Protein AF-0000000080279920 (afdb_homodimer)

InterPro domains:
  IPR021607 Protein of unknown function DUF3224 [PF11528] (2-129)
  IPR023159 SO1590-like superfamily [G3DSA:2.40.350.10] (1-131)
  IPR023159 SO1590-like superfamily [SSF159238] (3-131)

Nearest PDB structures (foldseek):
  2q03-assembly1_B  TM=9.030E-01  e=4.316E-07  Shewanella denitrificans OS217
  2ooj-assembly1_B  TM=6.610E-01  e=4.495E-05  Shewanella oneidensis MR-1
  4ctd-assembly1_B  TM=3.209E-01  e=6.262E+00  Escherichia coli K-12
  4ctd-assembly1_A  TM=3.466E-01  e=8.506E+00  Escherichia coli K-12
  2q03-assembly1_B  TM=9.027E-01  e=3.160E-07  Shewanella denitrificans OS217

Solvent-accessible surface area (backbone atoms only — not comparable to full-atom values): 12566 Å² total; per-residue (Å²): 119,39,33,34,29,74,74,46,80,46,74,44,79,76,41,70,51,90,62,33,43,26,35,29,45,34,46,32,34,36,41,39,36,57,58,42,37,38,40,30,43,35,39,36,44,40,50,23,46,25,68,76,88,37,24,78,81,47,60,22,41,31,48,30,42,38,40,38,27,51,78,79,36,42,32,33,34,33,34,42,38,45,30,36,50,53,96,67,25,39,42,32,45,35,33,44,39,77,70,27,25,29,74,68,28,49,67,33,40,37,38,35,37,39,43,35,49,67,90,53,76,56,28,39,47,51,74,52,69,49,116,118,40,33,35,30,75,74,46,80,45,75,43,80,75,41,71,51,90,62,33,43,28,35,28,44,33,46,31,34,36,40,38,36,57,57,42,37,38,40,30,44,36,40,38,46,41,51,23,46,26,69,74,89,40,24,79,82,48,59,23,40,30,47,29,41,38,40,37,26,51,78,79,35,42,33,32,33,33,34,42,39,46,30,35,50,53,94,65,23,39,43,30,45,35,34,45,40,77,70,28,26,30,75,68,29,50,66,34,41,37,39,33,36,37,43,36,47,68,90,54,74,57,29,39,47,52,74,53,68,48,116

Secondary structure (DSSP, 8-state):
--EEEEEEEEEEEEES-TTS-EEEEEEEEEEEESSEEEEEEEEEEEEE-SSSS--TTPPEEEEEEEEEEETTEEEEEEEEEEEEE-SSEEEEEEEEPTT---GGGTT-EEEEEEEEETT-SEEEEEEEEE-/--EEEEEEEEEEEEES-TTS-EEEEEEEEEEEESSEEEEEEEEEEEEE-SSSS--TT--EEEEEEEEEEETTEEEEEEEEEEEEE-SSEEEEEEEEPTT---GGGTT-EEEEEEEEETT-SEEEEEEEEE-

Radius of gyration: 18.76 Å; Cα contacts (8 Å, |Δi|>4): 789; chains: 2; bounding box: 45×52×37 Å

Structure (mmCIF, N/CA/C/O backbone):
data_AF-0000000080279920-model_v1
#
loop_
_entity.id
_entity.type
_entity.pdbx_description
1 polymer 'DUF3224 domain-containing protein'
#
loop_
_atom_site.group_PDB
_atom_site.id
_atom_site.type_symbol
_atom_site.label_atom_id
_atom_site.label_alt_id
_atom_site.label_comp_id
_atom_site.label_asym_id
_atom_site.label_entity_id
_atom_site.label_seq_id
_atom_site.pdbx_PDB_ins_code
_atom_site.Cartn_x
_atom_site.Cartn_y
_atom_site.Cartn_z
_atom_site.occupancy
_atom_site.B_iso_or_equiv
_atom_site.auth_seq_id
_atom_site.auth_comp_id
_atom_site.auth_asym_id
_atom_site.auth_atom_id
_atom_site.pdbx_PDB_model_num
ATOM 1 N N . MET A 1 1 ? 17.844 -21.969 -9.055 1 90.12 1 MET A N 1
ATOM 2 C CA . MET A 1 1 ? 17.891 -20.75 -8.234 1 90.12 1 MET A CA 1
ATOM 3 C C . MET A 1 1 ? 16.578 -19.984 -8.336 1 90.12 1 MET A C 1
ATOM 5 O O . MET A 1 1 ? 15.945 -19.953 -9.391 1 90.12 1 MET A O 1
ATOM 9 N N . ASN A 1 2 ? 15.938 -19.625 -7.227 1 97.5 2 ASN A N 1
ATOM 10 C CA . ASN A 1 2 ? 14.68 -18.875 -7.199 1 97.5 2 ASN A CA 1
ATOM 11 C C . ASN A 1 2 ? 14.914 -17.391 -7.434 1 97.5 2 ASN A C 1
ATOM 13 O O . ASN A 1 2 ? 15.484 -16.703 -6.586 1 97.5 2 ASN A O 1
ATOM 17 N N . THR A 1 3 ? 14.469 -16.922 -8.633 1 97.31 3 THR A N 1
ATOM 18 C CA . THR A 1 3 ? 14.711 -15.523 -8.977 1 97.31 3 THR A CA 1
ATOM 19 C C . THR A 1 3 ? 13.477 -14.914 -9.641 1 97.31 3 THR A C 1
ATOM 21 O O . THR A 1 3 ? 12.562 -15.633 -10.055 1 97.31 3 THR A O 1
ATOM 24 N N . PHE A 1 4 ? 13.461 -13.594 -9.656 1 96.62 4 PHE A N 1
ATOM 25 C CA . PHE A 1 4 ? 12.539 -12.875 -10.523 1 96.62 4 PHE A CA 1
ATOM 26 C C . PHE A 1 4 ? 13.219 -11.68 -11.172 1 96.62 4 PHE A C 1
ATOM 28 O O . PHE A 1 4 ? 14.234 -11.188 -10.672 1 96.62 4 PHE A O 1
ATOM 35 N N . ALA A 1 5 ? 12.664 -11.312 -12.297 1 95.69 5 ALA A N 1
ATOM 36 C CA . ALA A 1 5 ? 13.141 -10.156 -13.047 1 95.69 5 ALA A CA 1
ATOM 37 C C . ALA A 1 5 ? 12.023 -9.133 -13.25 1 95.69 5 ALA A C 1
ATOM 39 O O . ALA A 1 5 ? 10.867 -9.508 -13.453 1 95.69 5 ALA A O 1
ATOM 40 N N . MET A 1 6 ? 12.461 -7.883 -13.219 1 94.69 6 MET A N 1
ATOM 41 C CA . MET A 1 6 ? 11.523 -6.801 -13.5 1 94.69 6 MET A CA 1
ATOM 42 C C . MET A 1 6 ? 11.305 -6.645 -15 1 94.69 6 MET A C 1
ATOM 44 O O . MET A 1 6 ? 12.258 -6.449 -15.758 1 94.69 6 MET A O 1
ATOM 48 N N . LYS A 1 7 ? 10.047 -6.688 -15.406 1 95.56 7 LYS A N 1
ATOM 49 C CA . LYS A 1 7 ? 9.711 -6.539 -16.812 1 95.56 7 LYS A CA 1
ATOM 50 C C . LYS A 1 7 ? 9.328 -5.102 -17.141 1 95.56 7 LYS A C 1
ATOM 52 O O . LYS A 1 7 ? 9.57 -4.625 -18.25 1 95.56 7 LYS A O 1
ATOM 57 N N . ASN A 1 8 ? 8.695 -4.52 -16.25 1 94.25 8 ASN A N 1
ATOM 58 C CA . ASN A 1 8 ? 8.32 -3.113 -16.359 1 94.25 8 ASN A CA 1
ATOM 59 C C . ASN A 1 8 ? 8.172 -2.471 -14.984 1 94.25 8 ASN A C 1
ATOM 61 O O . ASN A 1 8 ? 7.957 -3.168 -13.992 1 94.25 8 ASN A O 1
ATOM 65 N N . TRP A 1 9 ? 8.336 -1.172 -15.016 1 94.62 9 TRP A N 1
ATOM 66 C CA . TRP A 1 9 ? 8.172 -0.348 -13.828 1 94.62 9 TRP A CA 1
ATOM 67 C C . TRP A 1 9 ? 7.57 1.007 -14.18 1 94.62 9 TRP A C 1
ATOM 69 O O . TRP A 1 9 ? 8.156 1.774 -14.945 1 94.6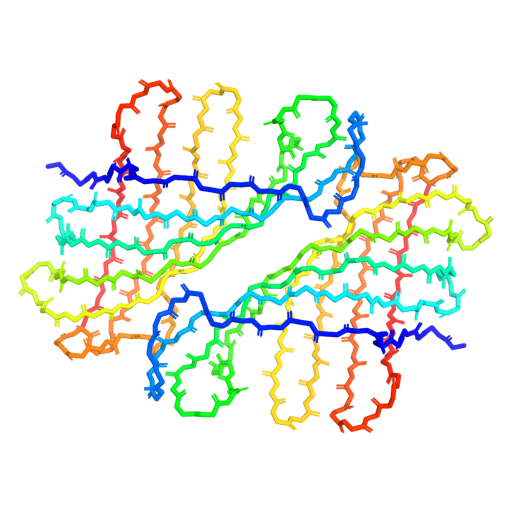2 9 TRP A O 1
ATOM 79 N N . GLU A 1 10 ? 6.391 1.256 -13.633 1 97.31 10 GLU A N 1
ATOM 80 C CA . GLU A 1 10 ? 5.746 2.561 -13.727 1 97.31 10 GLU A CA 1
ATOM 81 C C . GLU A 1 10 ? 5.531 3.174 -12.344 1 97.31 10 GLU A C 1
ATOM 83 O O . GLU A 1 10 ? 4.836 2.598 -11.508 1 97.31 10 GLU A O 1
ATOM 88 N N . GLU A 1 11 ? 6.117 4.328 -12.117 1 96.5 11 GLU A N 1
ATOM 89 C CA . GLU A 1 11 ? 6.035 5.004 -10.828 1 96.5 11 GLU A CA 1
ATOM 90 C C . GLU A 1 11 ? 5.633 6.465 -10.992 1 96.5 11 GLU A C 1
ATOM 92 O O . GLU A 1 11 ? 6.152 7.164 -11.859 1 96.5 11 GLU A O 1
ATOM 97 N N . ASN A 1 12 ? 4.723 6.883 -10.164 1 97 12 ASN A N 1
ATOM 98 C CA . ASN A 1 12 ? 4.293 8.281 -10.156 1 97 12 ASN A CA 1
ATOM 99 C C . ASN A 1 12 ? 4.148 8.812 -8.734 1 97 12 ASN A C 1
ATOM 101 O O . ASN A 1 12 ? 3.623 8.117 -7.855 1 97 12 ASN A O 1
ATOM 105 N N . ILE A 1 13 ? 4.586 10.039 -8.594 1 97.19 13 ILE A N 1
ATOM 106 C CA . ILE A 1 13 ? 4.32 10.719 -7.328 1 97.19 13 ILE A CA 1
ATOM 107 C C . ILE A 1 13 ? 2.828 11.031 -7.211 1 97.19 13 ILE A C 1
ATOM 109 O O . ILE A 1 13 ? 2.238 11.617 -8.125 1 97.19 13 ILE A O 1
ATOM 113 N N . VAL A 1 14 ? 2.254 10.664 -6.062 1 97.88 14 VAL A N 1
ATOM 114 C CA . VAL A 1 14 ? 0.806 10.82 -5.965 1 97.88 14 VAL A CA 1
ATOM 115 C C . VAL A 1 14 ? 0.464 11.82 -4.863 1 97.88 14 VAL A C 1
ATOM 117 O O . VAL A 1 14 ? -0.667 12.305 -4.785 1 97.88 14 VAL A O 1
ATOM 120 N N . SER A 1 15 ? 1.389 12.141 -4.035 1 97.44 15 SER A N 1
ATOM 121 C CA . SER A 1 15 ? 1.211 13.195 -3.041 1 97.44 15 SER A CA 1
ATOM 122 C C . SER A 1 15 ? 2.553 13.773 -2.605 1 97.44 15 SER A C 1
ATOM 124 O O . SER A 1 15 ? 3.523 13.039 -2.42 1 97.44 15 SER A O 1
ATOM 126 N N . GLY A 1 16 ? 2.566 15.07 -2.395 1 95.38 16 GLY A N 1
ATOM 127 C CA . GLY A 1 16 ? 3.773 15.75 -1.955 1 95.38 16 GLY A CA 1
ATOM 128 C C . GLY A 1 16 ? 4.516 16.438 -3.086 1 95.38 16 GLY A C 1
ATOM 129 O O . GLY A 1 16 ? 4.125 16.328 -4.25 1 95.38 16 GLY A O 1
ATOM 130 N N . THR A 1 17 ? 5.5 17.234 -2.744 1 88.62 17 THR A N 1
ATOM 131 C CA . THR A 1 17 ? 6.266 18.016 -3.699 1 88.62 17 THR A CA 1
ATOM 132 C C . THR A 1 17 ? 7.727 17.578 -3.717 1 88.62 17 THR A C 1
ATOM 134 O O . THR A 1 17 ? 8.203 16.938 -2.775 1 88.62 17 THR A O 1
ATOM 137 N N . ASP A 1 18 ? 8.336 18 -4.77 1 87.62 18 ASP A N 1
ATOM 138 C CA . ASP A 1 18 ? 9.75 17.688 -4.91 1 87.62 18 ASP A CA 1
ATOM 139 C C . ASP A 1 18 ? 10.555 18.266 -3.752 1 87.62 18 ASP A C 1
ATOM 141 O O . ASP A 1 18 ? 10.32 19.391 -3.33 1 87.62 18 ASP A O 1
ATOM 145 N N . GLY A 1 19 ? 11.461 17.422 -3.279 1 87.88 19 GLY A N 1
ATOM 146 C CA . GLY A 1 19 ? 12.375 17.906 -2.25 1 87.88 19 GLY A CA 1
ATOM 147 C C . GLY A 1 19 ? 11.844 17.703 -0.844 1 87.88 19 GLY A C 1
ATOM 148 O O . GLY A 1 19 ? 12.555 17.938 0.134 1 87.88 19 GLY A O 1
ATOM 149 N N . GLY A 1 20 ? 10.594 17.344 -0.684 1 92.31 20 GLY A N 1
ATOM 150 C CA . GLY A 1 20 ? 10.008 17.047 0.614 1 92.31 20 GLY A CA 1
ATOM 151 C C . GLY A 1 20 ? 9.398 15.656 0.69 1 92.31 20 GLY A C 1
ATOM 152 O O . GLY A 1 20 ? 9.469 14.891 -0.27 1 92.31 20 GLY A O 1
ATOM 153 N N . PRO A 1 21 ? 8.867 15.367 1.922 1 94.88 21 PRO A N 1
ATOM 154 C CA . PRO A 1 21 ? 8.188 14.078 2.072 1 94.88 21 PRO A CA 1
ATOM 155 C C . PRO A 1 21 ? 7.07 13.883 1.046 1 94.88 21 PRO A C 1
ATOM 157 O O . PRO A 1 21 ? 6.223 14.758 0.875 1 94.88 21 PRO A O 1
ATOM 160 N N . ARG A 1 22 ? 7.113 12.742 0.37 1 96.31 22 ARG A N 1
ATOM 161 C CA . ARG A 1 22 ? 6.148 12.477 -0.691 1 96.31 22 ARG A CA 1
ATOM 162 C C . ARG A 1 22 ? 5.855 10.984 -0.804 1 96.31 22 ARG A C 1
ATOM 164 O O . ARG A 1 22 ? 6.594 10.156 -0.259 1 96.31 22 ARG A O 1
ATOM 171 N N . VAL A 1 23 ? 4.746 10.664 -1.365 1 97.75 23 VAL A N 1
ATOM 172 C CA . VAL A 1 23 ? 4.289 9.297 -1.575 1 97.75 23 VAL A CA 1
ATOM 173 C C . VAL A 1 23 ? 4.207 9 -3.072 1 97.75 23 VAL A C 1
ATOM 175 O O . VAL A 1 23 ? 3.734 9.836 -3.848 1 97.75 23 VAL A O 1
ATOM 178 N N . ALA A 1 24 ? 4.688 7.875 -3.449 1 97.38 24 ALA A N 1
ATOM 179 C CA . ALA A 1 24 ? 4.574 7.418 -4.832 1 97.38 24 ALA A CA 1
ATOM 180 C C . ALA A 1 24 ? 3.807 6.102 -4.914 1 97.38 24 ALA A C 1
ATOM 182 O O . ALA A 1 24 ? 3.801 5.32 -3.963 1 97.38 24 ALA A O 1
ATOM 183 N N . TYR A 1 25 ? 3.127 5.91 -5.973 1 98.44 25 TYR A N 1
ATOM 184 C CA . TYR A 1 25 ? 2.512 4.656 -6.387 1 98.44 25 TYR A CA 1
ATOM 185 C C . TYR A 1 25 ? 3.297 4.012 -7.523 1 98.44 25 TYR A C 1
ATOM 187 O O . TYR A 1 25 ? 3.611 4.672 -8.516 1 98.44 25 TYR A O 1
ATOM 195 N N . ALA A 1 26 ? 3.684 2.756 -7.324 1 97.5 26 ALA A N 1
ATOM 196 C CA . ALA A 1 26 ? 4.398 2.01 -8.352 1 97.5 26 ALA A CA 1
ATOM 197 C C . ALA A 1 26 ? 3.602 0.789 -8.805 1 97.5 26 ALA A C 1
ATOM 199 O O . ALA A 1 26 ? 3.018 0.083 -7.977 1 97.5 26 ALA A O 1
ATOM 200 N N . HIS A 1 27 ? 3.514 0.534 -10.07 1 98.5 27 HIS A N 1
ATOM 201 C CA . HIS A 1 27 ? 2.902 -0.6 -10.75 1 98.5 27 HIS A CA 1
ATOM 202 C C . HIS A 1 27 ? 3.91 -1.312 -11.648 1 98.5 27 HIS A C 1
ATOM 204 O O . HIS A 1 27 ? 4.504 -0.696 -12.539 1 98.5 27 HIS A O 1
ATOM 210 N N . ALA A 1 28 ? 4.098 -2.631 -11.414 1 97.19 28 ALA A N 1
ATOM 211 C CA . ALA A 1 28 ? 5.164 -3.322 -12.133 1 97.19 28 ALA A CA 1
ATOM 212 C C . ALA A 1 28 ? 4.75 -4.75 -12.484 1 97.19 28 ALA A C 1
ATOM 214 O O . ALA A 1 28 ? 3.82 -5.297 -11.891 1 97.19 28 ALA A O 1
ATOM 215 N N . THR A 1 29 ? 5.371 -5.297 -13.453 1 98.12 29 THR A N 1
ATOM 216 C CA . THR A 1 29 ? 5.285 -6.703 -13.82 1 98.12 29 THR A CA 1
ATOM 217 C C . THR A 1 29 ? 6.617 -7.41 -13.578 1 98.12 29 THR A C 1
ATOM 219 O O . THR A 1 29 ? 7.68 -6.871 -13.906 1 98.12 29 THR A O 1
ATOM 222 N N . LEU A 1 30 ? 6.527 -8.578 -12.969 1 97.12 30 LEU A N 1
ATOM 223 C CA . LEU A 1 30 ? 7.719 -9.375 -12.703 1 97.12 30 LEU A CA 1
ATOM 224 C C . LEU A 1 30 ? 7.613 -10.75 -13.367 1 97.12 30 LEU A C 1
ATOM 226 O O . LEU A 1 30 ? 6.516 -11.281 -13.523 1 97.12 30 LEU A O 1
ATOM 230 N N . ALA A 1 31 ? 8.773 -11.305 -13.727 1 98.38 31 ALA A N 1
ATOM 231 C CA . ALA A 1 31 ? 8.867 -12.672 -14.242 1 98.38 31 ALA A CA 1
ATOM 232 C C . ALA A 1 31 ? 9.602 -13.578 -13.258 1 98.38 31 ALA A C 1
ATOM 234 O O . ALA A 1 31 ? 10.773 -13.344 -12.938 1 98.38 31 ALA A O 1
ATOM 235 N N . TYR A 1 32 ? 8.945 -14.602 -12.852 1 98.38 32 TYR A N 1
ATOM 236 C CA . TYR A 1 32 ? 9.5 -15.508 -11.852 1 98.38 32 TYR A CA 1
ATOM 237 C C . TYR A 1 32 ? 10.086 -16.75 -12.516 1 98.38 32 TYR A C 1
ATOM 239 O O . TYR A 1 32 ? 9.531 -17.266 -13.492 1 98.38 32 TYR A O 1
ATOM 247 N N . SER A 1 33 ? 11.156 -17.234 -11.891 1 98.38 33 SER A N 1
ATOM 248 C CA . SER A 1 33 ? 11.781 -18.5 -12.258 1 98.38 33 SER A CA 1
ATOM 249 C C . SER A 1 33 ? 12.234 -19.266 -11.016 1 98.38 33 SER A C 1
ATOM 251 O O . SER A 1 33 ? 12.711 -18.672 -10.047 1 98.38 33 SER A O 1
ATOM 253 N N . GLY A 1 34 ? 12.109 -20.641 -11.094 1 98.38 34 GLY A N 1
ATOM 254 C CA . GLY A 1 34 ? 12.445 -21.516 -9.969 1 98.38 34 GLY A CA 1
ATOM 255 C C . GLY A 1 34 ? 11.242 -22.234 -9.398 1 98.38 34 GLY A C 1
ATOM 256 O O . GLY A 1 34 ? 10.5 -22.891 -10.141 1 98.38 34 GLY A O 1
ATOM 257 N N . LEU A 1 35 ? 11.102 -22.156 -8.055 1 98.62 35 LEU A N 1
ATOM 258 C CA . LEU A 1 35 ? 9.953 -22.781 -7.398 1 98.62 35 LEU A CA 1
ATOM 259 C C . LEU A 1 35 ? 8.648 -22.219 -7.957 1 98.62 35 LEU A C 1
ATOM 261 O O . LEU A 1 35 ? 7.68 -22.953 -8.133 1 98.62 35 LEU A O 1
ATOM 265 N N . ILE A 1 36 ? 8.641 -20.938 -8.156 1 98.69 36 ILE A N 1
ATOM 266 C CA . ILE A 1 36 ? 7.551 -20.266 -8.852 1 98.69 36 ILE A CA 1
ATOM 267 C C . ILE A 1 36 ? 7.93 -20.047 -10.312 1 98.69 36 ILE A C 1
ATOM 269 O O . ILE A 1 36 ? 9.023 -19.578 -10.617 1 98.69 36 ILE A O 1
ATOM 273 N N . GLU A 1 37 ? 7.098 -20.469 -11.18 1 98.81 37 GLU A N 1
ATOM 274 C CA . GLU A 1 37 ? 7.207 -20.172 -12.602 1 98.81 37 GLU A CA 1
ATOM 275 C C . GLU A 1 37 ? 6.004 -19.359 -13.094 1 98.81 37 GLU A C 1
ATOM 277 O O . GLU A 1 37 ? 4.859 -19.797 -12.938 1 98.81 37 GLU A O 1
ATOM 282 N N . GLY A 1 38 ? 6.254 -18.172 -13.648 1 98.5 38 GLY A N 1
ATOM 283 C CA . GLY A 1 38 ? 5.148 -17.359 -14.117 1 98.5 38 GLY A CA 1
ATOM 284 C C . GLY A 1 38 ? 5.422 -15.867 -14.016 1 98.5 38 GLY A C 1
ATOM 285 O O . GLY A 1 38 ? 6.578 -15.445 -14.023 1 98.5 38 GLY A O 1
ATOM 286 N N . GLU A 1 39 ? 4.383 -15.07 -14.055 1 98.56 39 GLU A N 1
ATOM 287 C CA . GLU A 1 39 ? 4.484 -13.609 -13.992 1 98.56 39 GLU A CA 1
ATOM 288 C C . GLU A 1 39 ? 3.588 -13.047 -12.891 1 98.5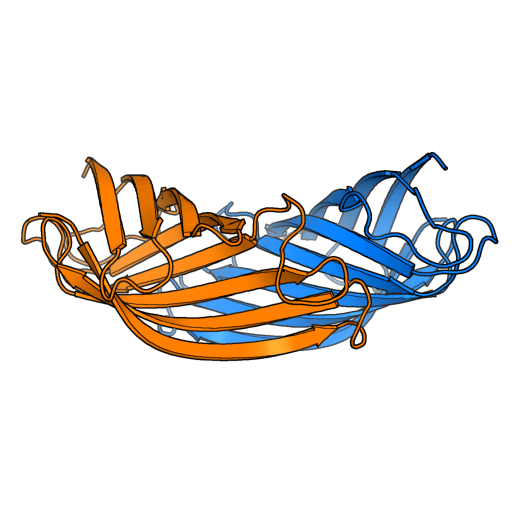6 39 GLU A C 1
ATOM 290 O O . GLU A 1 39 ? 2.639 -13.695 -12.453 1 98.56 39 GLU A O 1
ATOM 295 N N . SER A 1 40 ? 3.986 -11.914 -12.492 1 98.5 40 SER A N 1
ATOM 296 C CA . SER A 1 40 ? 3.182 -11.266 -11.461 1 98.5 40 SER A CA 1
ATOM 297 C C . SER A 1 40 ? 2.975 -9.789 -11.773 1 98.5 40 SER A C 1
ATOM 299 O O . SER A 1 40 ? 3.703 -9.211 -12.586 1 98.5 40 SER A O 1
ATOM 301 N N . ILE A 1 41 ? 1.93 -9.25 -11.273 1 98.62 41 ILE A N 1
ATOM 302 C CA . ILE A 1 41 ? 1.7 -7.816 -11.188 1 98.62 41 ILE A CA 1
ATOM 303 C C . ILE A 1 41 ? 1.807 -7.359 -9.734 1 98.62 41 ILE A C 1
ATOM 305 O O . ILE A 1 41 ? 1.116 -7.891 -8.859 1 98.62 41 ILE A O 1
ATOM 309 N N . VAL A 1 42 ? 2.701 -6.426 -9.5 1 98.19 42 VAL A N 1
ATOM 310 C CA . VAL A 1 42 ? 2.912 -5.949 -8.141 1 98.19 42 VAL A CA 1
ATOM 311 C C . VAL A 1 42 ? 2.656 -4.445 -8.07 1 98.19 42 VAL A C 1
ATOM 313 O O . VAL A 1 42 ? 3.02 -3.707 -8.984 1 98.19 42 VAL A O 1
ATOM 316 N N . ASP A 1 43 ? 1.995 -4.008 -7.07 1 98.56 43 ASP A N 1
ATOM 317 C CA . ASP A 1 43 ? 1.726 -2.609 -6.758 1 98.56 43 ASP A CA 1
ATOM 318 C C . ASP A 1 43 ? 2.309 -2.23 -5.398 1 98.56 43 ASP A C 1
ATOM 320 O O . ASP A 1 43 ? 2.08 -2.92 -4.402 1 98.56 43 ASP A O 1
ATOM 324 N N . TYR A 1 44 ? 3.088 -1.111 -5.363 1 97.88 44 TYR A N 1
ATOM 325 C CA . TYR A 1 44 ? 3.693 -0.601 -4.137 1 97.88 44 TYR A CA 1
ATOM 326 C C . TYR A 1 44 ? 3.254 0.833 -3.867 1 97.88 44 TYR A C 1
ATOM 328 O O . TYR A 1 44 ? 3.01 1.601 -4.801 1 97.88 44 TYR A O 1
ATOM 336 N N . LEU A 1 45 ? 3.152 1.131 -2.59 1 98.31 45 LEU A N 1
ATOM 337 C CA . LEU A 1 45 ? 3.203 2.52 -2.148 1 98.31 45 LEU A CA 1
ATOM 338 C C . LEU A 1 45 ? 4.562 2.848 -1.545 1 98.31 45 LEU A C 1
ATOM 340 O O . LEU A 1 45 ? 5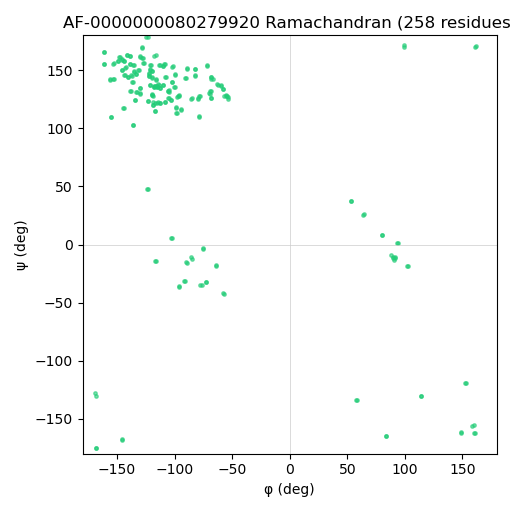.012 2.182 -0.608 1 98.31 45 LEU A O 1
ATOM 344 N N . LEU A 1 46 ? 5.191 3.883 -2.111 1 96.56 46 LEU A N 1
ATOM 345 C CA . LEU A 1 46 ? 6.539 4.262 -1.7 1 96.56 46 LEU A CA 1
ATOM 346 C C . LEU A 1 46 ? 6.527 5.586 -0.948 1 96.56 46 LEU A C 1
ATOM 348 O O . LEU A 1 46 ? 5.77 6.496 -1.298 1 96.56 46 LEU A O 1
ATOM 352 N N . TYR A 1 47 ? 7.285 5.625 0.117 1 96.31 47 TYR A N 1
ATOM 353 C CA . TYR A 1 47 ? 7.539 6.883 0.811 1 96.31 47 TYR A CA 1
ATOM 354 C C . TYR A 1 47 ? 8.953 7.379 0.538 1 96.31 47 TYR A C 1
ATOM 356 O O . TYR A 1 47 ? 9.914 6.613 0.632 1 96.31 47 TYR A O 1
ATOM 364 N N . TYR A 1 48 ? 9.062 8.672 0.186 1 94.69 48 TYR A N 1
ATOM 365 C CA . TYR A 1 48 ? 10.336 9.359 0.047 1 94.69 48 TYR A CA 1
ATOM 366 C C . TYR A 1 48 ? 10.438 10.523 1.025 1 94.69 48 TYR A C 1
ATOM 368 O O . TYR A 1 48 ? 9.562 11.391 1.065 1 94.69 48 TYR A O 1
ATOM 376 N N . VAL A 1 49 ? 11.438 10.609 1.78 1 89 49 VAL A N 1
ATOM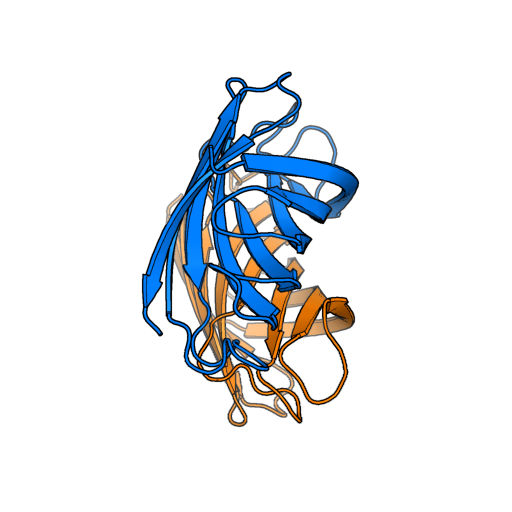 377 C CA . VAL A 1 49 ? 11.57 11.555 2.883 1 89 49 VAL A CA 1
ATOM 378 C C . VAL A 1 49 ? 11.891 12.945 2.334 1 89 49 VAL A C 1
ATOM 380 O O . VAL A 1 49 ? 11.477 13.953 2.91 1 89 49 VAL A O 1
ATOM 383 N N . GLY A 1 50 ? 12.578 13.102 1.364 1 86.62 50 GLY A N 1
ATOM 384 C CA . GLY A 1 50 ? 13.039 14.391 0.872 1 86.62 50 GLY A CA 1
ATOM 385 C C . GLY A 1 50 ? 13.664 14.32 -0.507 1 86.62 50 GLY A C 1
ATOM 386 O O . GLY A 1 50 ? 13.078 13.75 -1.432 1 86.62 50 GLY A O 1
ATOM 387 N N . GLU A 1 51 ? 14.859 14.891 -0.468 1 83 51 GLU A N 1
ATOM 388 C CA . GLU A 1 51 ? 15.562 14.859 -1.746 1 83 51 GLU A CA 1
ATOM 389 C C . GLU A 1 51 ? 15.969 13.438 -2.119 1 83 51 GLU A C 1
ATOM 391 O O . GLU A 1 51 ? 16.25 12.617 -1.244 1 83 51 GLU A O 1
ATOM 396 N N . GLY A 1 52 ? 15.875 13.164 -3.375 1 83.5 52 GLY A N 1
ATOM 397 C CA . GLY A 1 52 ? 16.281 11.844 -3.842 1 83.5 52 GLY A CA 1
ATOM 398 C C . GLY A 1 52 ? 15.188 10.797 -3.684 1 83.5 52 GLY A C 1
ATOM 399 O O . GLY A 1 52 ? 14.008 11.133 -3.621 1 83.5 52 GLY A O 1
ATOM 400 N N . TYR A 1 53 ? 15.523 9.578 -3.779 1 82.19 53 TYR A N 1
ATOM 401 C CA . TYR A 1 53 ? 14.586 8.461 -3.783 1 82.19 53 TYR A CA 1
ATOM 402 C C . TYR A 1 53 ? 14.922 7.461 -2.68 1 82.19 53 TYR A C 1
ATOM 404 O O . TYR A 1 53 ? 14.953 6.254 -2.916 1 82.19 53 TYR A O 1
ATOM 412 N N . GLU A 1 54 ? 15.125 8.086 -1.539 1 82.88 54 GLU A N 1
ATOM 413 C CA . GLU A 1 54 ? 15.398 7.273 -0.358 1 82.88 54 GLU A CA 1
ATOM 414 C C . GLU A 1 54 ? 14.164 7.16 0.535 1 82.88 54 GLU A C 1
ATOM 416 O O . GLU A 1 54 ? 13.438 8.141 0.722 1 82.88 54 GLU A O 1
ATOM 421 N N . GLY A 1 55 ? 13.898 6.023 1.1 1 82.56 55 GLY A N 1
ATOM 422 C CA . GLY A 1 55 ? 12.711 5.762 1.895 1 82.56 55 GLY A CA 1
ATOM 423 C C . GLY A 1 55 ? 12.867 6.156 3.352 1 82.56 55 GLY A C 1
ATOM 424 O O . GLY A 1 55 ? 11.898 6.109 4.121 1 82.56 55 GLY A O 1
ATOM 425 N N . GLY A 1 56 ? 14.125 6.484 3.773 1 81.06 56 GLY A N 1
ATOM 426 C CA . GLY A 1 56 ? 14.352 6.91 5.145 1 81.06 56 GLY A CA 1
ATOM 427 C C . GLY A 1 56 ? 14.047 5.832 6.164 1 81.06 56 GLY A C 1
ATOM 428 O O . GLY A 1 56 ? 13.57 6.125 7.262 1 81.06 56 GLY A O 1
ATOM 429 N N . GLY A 1 57 ? 14.125 4.574 5.77 1 87.38 57 GLY A N 1
ATOM 430 C CA . GLY A 1 57 ? 13.883 3.48 6.691 1 87.38 57 GLY A CA 1
ATOM 431 C C . GLY A 1 57 ? 12.43 3.025 6.703 1 87.38 57 GLY A C 1
ATOM 432 O O . GLY A 1 57 ? 12.094 2.033 7.355 1 87.38 57 GLY A O 1
ATOM 433 N N . THR A 1 58 ? 11.57 3.74 6.102 1 92.19 58 THR A N 1
ATOM 434 C CA . THR A 1 58 ? 10.164 3.352 6.008 1 92.19 58 THR A CA 1
ATOM 435 C C . THR A 1 58 ? 9.969 2.293 4.926 1 92.19 58 THR A C 1
ATOM 437 O O . THR A 1 58 ? 10.422 2.465 3.791 1 92.19 58 THR A O 1
ATOM 440 N N . THR A 1 59 ? 9.297 1.182 5.332 1 94.94 59 THR A N 1
ATOM 441 C CA . THR A 1 59 ? 9.086 0.119 4.355 1 94.94 59 THR A CA 1
ATOM 442 C C . THR A 1 59 ? 7.875 0.422 3.479 1 94.94 59 THR A C 1
ATOM 444 O O . THR A 1 59 ? 6.938 1.093 3.916 1 94.94 59 THR A O 1
ATOM 447 N N . ALA A 1 60 ? 7.938 -0.06 2.311 1 96.19 60 ALA A N 1
ATOM 448 C CA . ALA A 1 60 ? 6.871 0.087 1.324 1 96.19 60 ALA A CA 1
ATOM 449 C C . ALA A 1 60 ? 5.934 -1.117 1.348 1 96.19 60 ALA A C 1
ATOM 451 O O . ALA A 1 60 ? 6.352 -2.244 1.073 1 96.19 60 ALA A O 1
ATOM 452 N N . PRO A 1 61 ? 4.668 -0.894 1.698 1 97.81 61 PRO A N 1
ATOM 453 C CA . PRO A 1 61 ? 3.705 -1.986 1.553 1 97.81 61 PRO A CA 1
ATOM 454 C C . PRO A 1 61 ? 3.357 -2.277 0.094 1 97.81 61 PRO A C 1
ATOM 456 O O . PRO A 1 61 ? 3.449 -1.386 -0.754 1 97.81 61 PRO A O 1
ATOM 459 N N . GLY A 1 62 ? 2.957 -3.49 -0.162 1 98 62 GLY A N 1
ATOM 460 C CA . GLY A 1 62 ? 2.578 -3.852 -1.519 1 98 62 GLY A CA 1
ATOM 461 C C . GLY A 1 62 ? 1.739 -5.113 -1.588 1 98 62 GLY A C 1
ATOM 462 O O . GLY A 1 62 ? 1.766 -5.934 -0.668 1 98 62 GLY A O 1
ATOM 463 N N . PHE A 1 63 ? 0.945 -5.234 -2.652 1 98.62 63 PHE A N 1
ATOM 464 C CA . PHE A 1 63 ? 0.298 -6.473 -3.07 1 98.62 63 PHE A CA 1
ATOM 465 C C . PHE A 1 63 ? 0.816 -6.922 -4.43 1 98.62 63 PHE A C 1
ATOM 467 O O . PHE A 1 63 ? 1.036 -6.098 -5.32 1 98.62 63 PHE A O 1
ATOM 474 N N . GLU A 1 64 ? 0.959 -8.195 -4.531 1 98.62 64 GLU A N 1
ATOM 475 C CA . GLU A 1 64 ? 1.409 -8.805 -5.781 1 98.62 64 GLU A CA 1
ATOM 476 C C . GLU A 1 64 ? 0.556 -10.023 -6.141 1 98.62 64 GLU A C 1
ATOM 478 O O . GLU A 1 64 ? 0.375 -10.922 -5.324 1 98.62 64 GLU A O 1
ATOM 483 N N . ARG A 1 65 ? 0.022 -10 -7.27 1 98.69 65 ARG A N 1
ATOM 484 C CA . ARG A 1 65 ? -0.69 -11.172 -7.777 1 98.69 65 ARG A CA 1
ATOM 485 C C . ARG A 1 65 ? 0.188 -11.977 -8.727 1 98.69 65 ARG A C 1
ATOM 487 O O . ARG A 1 65 ? 0.591 -11.477 -9.781 1 98.69 65 ARG A O 1
ATOM 494 N N . VAL A 1 66 ? 0.448 -13.195 -8.328 1 98.62 66 VAL A N 1
ATOM 495 C CA . VAL A 1 66 ? 1.275 -14.102 -9.117 1 98.62 66 VAL A CA 1
ATOM 496 C C . VAL A 1 66 ? 0.385 -15.062 -9.906 1 98.62 66 VAL A C 1
ATOM 498 O O . VAL A 1 66 ? -0.584 -15.602 -9.367 1 98.62 66 VAL A O 1
ATOM 501 N N . GLU A 1 67 ? 0.689 -15.25 -11.102 1 98.5 67 GLU A N 1
ATOM 502 C CA . GLU A 1 67 ? 0.005 -16.219 -11.945 1 98.5 67 GLU A CA 1
ATOM 503 C C . GLU A 1 67 ? 1.002 -17.125 -12.664 1 98.5 67 GLU A C 1
ATOM 505 O O . GLU A 1 67 ? 1.931 -16.641 -13.312 1 98.5 67 GLU A O 1
ATOM 510 N N . GLY A 1 68 ? 0.825 -18.406 -12.609 1 98.31 68 GLY A N 1
ATOM 511 C CA . GLY A 1 68 ? 1.697 -19.422 -13.172 1 98.31 68 GLY A CA 1
ATOM 512 C C . GLY A 1 68 ? 1.628 -20.75 -12.422 1 98.31 68 GLY A C 1
ATOM 513 O O . GLY A 1 68 ? 0.572 -21.375 -12.375 1 98.31 68 GLY A O 1
ATOM 514 N N . SER A 1 69 ? 2.795 -21.156 -11.883 1 98.81 69 SER A N 1
ATOM 515 C CA . SER A 1 69 ? 2.805 -22.422 -11.148 1 98.81 69 SER A CA 1
A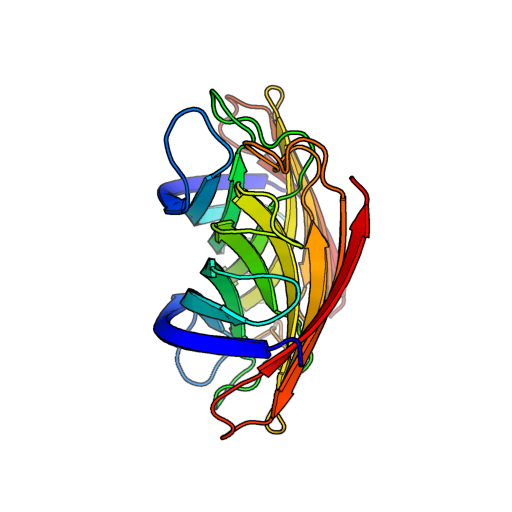TOM 516 C C . SER A 1 69 ? 3.777 -22.375 -9.969 1 98.81 69 SER A C 1
ATOM 518 O O . SER A 1 69 ? 4.746 -21.609 -9.992 1 98.81 69 SER A O 1
ATOM 520 N N . VAL A 1 70 ? 3.471 -23.109 -8.953 1 98.75 70 VAL A N 1
ATOM 521 C CA . VAL A 1 70 ? 4.367 -23.406 -7.84 1 98.75 70 VAL A CA 1
ATOM 522 C C . VAL A 1 70 ? 4.645 -24.906 -7.793 1 98.75 70 VAL A C 1
ATOM 524 O O . VAL A 1 70 ? 3.729 -25.719 -7.586 1 98.75 70 VAL A O 1
ATOM 527 N N . ASP A 1 71 ? 5.859 -25.219 -8.023 1 98.25 71 ASP A N 1
ATOM 528 C CA . ASP A 1 71 ? 6.219 -26.641 -8.062 1 98.25 71 ASP A CA 1
ATOM 529 C C . ASP A 1 71 ? 5.328 -27.406 -9.031 1 98.25 71 ASP A C 1
ATOM 531 O O . ASP A 1 71 ? 4.809 -28.469 -8.695 1 98.25 71 ASP A O 1
ATOM 535 N N . GLY A 1 72 ? 5.043 -26.766 -10.062 1 98.5 72 GLY A N 1
ATOM 536 C CA . GLY A 1 72 ? 4.328 -27.422 -11.148 1 98.5 72 GLY A CA 1
ATOM 537 C C . GLY A 1 72 ? 2.82 -27.297 -11.023 1 98.5 72 GLY A C 1
ATOM 538 O O . GLY A 1 72 ? 2.088 -27.625 -11.961 1 98.5 72 GLY A O 1
ATOM 539 N N . ARG A 1 73 ? 2.258 -26.906 -9.977 1 98.69 73 ARG A N 1
ATOM 540 C CA . ARG A 1 73 ? 0.822 -26.75 -9.766 1 98.69 73 ARG A CA 1
ATOM 541 C C . ARG A 1 73 ? 0.34 -25.391 -10.258 1 98.69 73 ARG A C 1
ATOM 543 O O . ARG A 1 73 ? 0.824 -24.359 -9.805 1 98.69 73 ARG A O 1
ATOM 550 N N . LYS A 1 74 ? -0.643 -25.406 -11.109 1 98.75 74 LYS A N 1
ATOM 551 C CA . LYS A 1 74 ? -1.033 -24.188 -11.836 1 98.75 74 LYS A CA 1
ATOM 552 C C . LYS A 1 74 ? -2.109 -23.422 -11.078 1 98.75 74 LYS A C 1
ATOM 554 O O . LYS A 1 74 ? -3.018 -24.016 -10.492 1 98.75 74 LYS A O 1
ATOM 559 N N . GLY A 1 75 ? -2.039 -22.078 -11.125 1 98 75 GLY A N 1
ATOM 560 C CA . GLY A 1 75 ? -3.031 -21.203 -10.531 1 98 75 GLY A CA 1
ATOM 561 C C . GLY A 1 75 ? -2.508 -19.797 -10.281 1 98 75 GLY A C 1
ATOM 562 O O . GLY A 1 75 ? -1.662 -19.297 -11.023 1 98 75 GLY A O 1
ATOM 563 N N . SER A 1 76 ? -3.035 -19.125 -9.414 1 98.25 76 SER A N 1
ATOM 564 C CA . SER A 1 76 ? -2.617 -17.781 -9 1 98.25 76 SER A CA 1
ATOM 565 C C . SER A 1 76 ? -2.744 -17.609 -7.488 1 98.25 76 SER A C 1
ATOM 567 O O . SER A 1 76 ? -3.391 -18.422 -6.816 1 98.25 76 SER A O 1
ATOM 569 N N . PHE A 1 77 ? -2.141 -16.656 -6.973 1 98 77 PHE A N 1
ATOM 570 C CA . PHE A 1 77 ? -2.275 -16.234 -5.586 1 98 77 PHE A CA 1
ATOM 571 C C . PHE A 1 77 ? -1.778 -14.805 -5.402 1 98 77 PHE A C 1
ATOM 573 O O . PHE A 1 77 ? -1.147 -14.242 -6.297 1 98 77 PHE A O 1
ATOM 580 N N . VAL A 1 78 ? -2.121 -14.242 -4.266 1 98.25 78 VAL A N 1
ATOM 581 C CA . VAL A 1 78 ? -1.714 -12.883 -3.949 1 98.25 78 VAL A CA 1
ATOM 582 C C . VAL A 1 78 ? -0.79 -12.891 -2.732 1 98.25 78 VAL A C 1
ATOM 584 O O . VAL A 1 78 ? -1.041 -13.602 -1.759 1 98.25 78 VAL A O 1
ATOM 587 N N . ILE A 1 79 ? 0.273 -12.094 -2.85 1 98.12 79 ILE A N 1
ATOM 588 C CA . ILE A 1 79 ? 1.193 -11.93 -1.73 1 98.12 79 ILE A CA 1
ATOM 589 C C . ILE A 1 79 ? 1.14 -10.484 -1.231 1 98.12 79 ILE A C 1
ATOM 591 O O . ILE A 1 79 ? 0.963 -9.555 -2.021 1 98.12 79 ILE A O 1
ATOM 595 N N . LYS A 1 80 ? 1.148 -10.352 0.061 1 98 80 LYS A N 1
ATOM 596 C CA . LYS A 1 80 ? 1.311 -9.07 0.731 1 98 80 LYS A CA 1
ATOM 597 C C . LYS A 1 80 ? 2.766 -8.828 1.125 1 98 80 LYS A C 1
ATOM 599 O O . LYS A 1 80 ? 3.387 -9.68 1.766 1 98 80 LYS A O 1
ATOM 604 N N . HIS A 1 81 ? 3.324 -7.645 0.74 1 97.12 81 HIS A N 1
ATOM 605 C CA . HIS A 1 81 ? 4.727 -7.289 0.931 1 97.12 81 HIS A CA 1
ATOM 606 C C . HIS A 1 81 ? 4.879 -6.195 1.98 1 97.12 81 HIS A C 1
ATOM 608 O O . HIS A 1 81 ? 3.955 -5.414 2.207 1 97.12 81 HIS A O 1
ATOM 614 N N . ASP A 1 82 ? 5.938 -6.18 2.551 1 96 82 ASP A N 1
ATOM 615 C CA . ASP A 1 82 ? 6.508 -5.027 3.24 1 96 82 ASP A CA 1
ATOM 616 C C . ASP A 1 82 ? 7.992 -4.867 2.918 1 96 82 ASP A C 1
ATOM 618 O O . ASP A 1 82 ? 8.836 -5.57 3.482 1 96 82 ASP A O 1
ATOM 622 N N . THR A 1 83 ? 8.336 -3.914 2.045 1 94.44 83 THR A N 1
ATOM 623 C CA . THR A 1 83 ? 9.625 -3.9 1.359 1 94.44 83 THR A CA 1
ATOM 624 C C . THR A 1 83 ? 10.453 -2.688 1.782 1 94.44 83 THR A C 1
ATOM 626 O O . THR A 1 83 ? 9.992 -1.548 1.667 1 94.44 83 THR A O 1
ATOM 629 N N . GLY A 1 84 ? 11.523 -2.99 2.266 1 91.19 84 GLY A N 1
ATOM 630 C CA . GLY A 1 84 ? 12.508 -1.944 2.477 1 91.19 84 GLY A CA 1
ATOM 631 C C . GLY A 1 84 ? 13.414 -1.727 1.279 1 91.19 84 GLY A C 1
ATOM 632 O O . GLY A 1 84 ? 13.727 -2.672 0.55 1 91.19 84 GLY A O 1
ATOM 633 N N . PHE A 1 85 ? 13.891 -0.513 1.149 1 86.19 85 PHE A N 1
ATOM 634 C CA . PHE A 1 85 ? 14.828 -0.222 0.068 1 86.19 85 PHE A CA 1
ATOM 635 C C . PHE A 1 85 ? 15.734 0.942 0.438 1 86.19 85 PHE A C 1
ATOM 637 O O . PHE A 1 85 ? 15.336 1.841 1.18 1 86.19 85 PHE A O 1
ATOM 644 N N . ASP A 1 86 ? 16.953 0.78 0.001 1 80.75 86 ASP A N 1
ATOM 645 C CA . ASP A 1 86 ? 17.953 1.844 0.135 1 80.75 86 ASP A CA 1
ATOM 646 C C . ASP A 1 86 ? 18.906 1.858 -1.056 1 80.75 86 ASP A C 1
ATOM 648 O O . ASP A 1 86 ? 18.625 1.24 -2.086 1 80.75 86 ASP A O 1
ATOM 652 N N . ALA A 1 87 ? 20.016 2.664 -0.835 1 77.19 87 ALA A N 1
ATOM 653 C CA . ALA A 1 87 ? 20.969 2.82 -1.932 1 77.19 87 ALA A CA 1
ATOM 654 C C . ALA A 1 87 ? 21.625 1.488 -2.281 1 77.19 87 ALA A C 1
ATOM 656 O O . ALA A 1 87 ? 22.172 1.328 -3.375 1 77.19 87 ALA A O 1
ATOM 657 N N . LYS A 1 88 ? 21.516 0.617 -1.333 1 77.94 88 LYS A N 1
ATOM 658 C CA . LYS A 1 88 ? 22.203 -0.65 -1.571 1 77.94 88 LYS A CA 1
ATOM 659 C C . LYS A 1 88 ? 21.281 -1.652 -2.258 1 77.94 88 LYS A C 1
ATOM 661 O O . LYS A 1 88 ? 21.75 -2.562 -2.947 1 77.94 88 LYS A O 1
ATOM 666 N N . GLY A 1 89 ? 20.031 -1.529 -1.956 1 84.31 89 GLY A N 1
ATOM 667 C CA . GLY A 1 89 ? 19.141 -2.486 -2.6 1 84.31 89 GLY A CA 1
ATOM 668 C C . GLY A 1 89 ? 17.797 -2.625 -1.899 1 84.31 89 GLY A C 1
ATOM 669 O O . GLY A 1 89 ? 17.328 -1.684 -1.261 1 84.31 89 GLY A O 1
ATOM 670 N N . ILE A 1 90 ? 17.156 -3.803 -2.289 1 87.25 90 ILE A N 1
ATOM 671 C CA . ILE A 1 90 ? 15.805 -4.051 -1.817 1 87.25 90 ILE A CA 1
ATOM 672 C C . ILE A 1 90 ? 15.781 -5.312 -0.958 1 87.25 90 ILE A C 1
ATOM 674 O O . ILE A 1 90 ? 16.453 -6.297 -1.271 1 87.25 90 ILE A O 1
ATOM 678 N N . THR A 1 91 ? 15.109 -5.27 0.148 1 90.62 91 THR A N 1
ATOM 679 C CA . THR A 1 91 ? 14.812 -6.414 0.999 1 90.62 91 THR A CA 1
ATOM 680 C C . THR A 1 91 ? 13.336 -6.418 1.394 1 90.62 91 THR A C 1
ATOM 682 O O . THR A 1 91 ? 12.797 -5.395 1.821 1 90.62 91 THR A O 1
ATOM 685 N N . SER A 1 92 ? 12.742 -7.598 1.205 1 92.69 92 SER A N 1
ATOM 686 C CA . SER A 1 92 ? 11.312 -7.688 1.509 1 92.69 92 SER A CA 1
ATOM 687 C C . SER A 1 92 ? 10.984 -8.977 2.252 1 92.69 92 SER A C 1
ATOM 689 O O . SER A 1 92 ? 11.672 -9.984 2.084 1 92.69 92 SER A O 1
ATOM 691 N N . THR A 1 93 ? 10.031 -8.859 3.141 1 96.62 93 THR A N 1
ATOM 692 C CA . THR A 1 93 ? 9.281 -10.016 3.623 1 96.62 93 THR A CA 1
ATOM 693 C C . THR A 1 93 ? 7.863 -10.008 3.062 1 96.62 93 THR A C 1
ATOM 695 O O . THR A 1 93 ? 7.297 -8.945 2.809 1 96.62 93 THR A O 1
ATOM 698 N N . PHE A 1 94 ? 7.422 -11.25 2.803 1 97.88 94 PHE A N 1
ATOM 699 C CA . PHE A 1 94 ? 6.062 -11.305 2.285 1 97.88 94 PHE A CA 1
ATOM 700 C C . PHE A 1 94 ? 5.344 -12.555 2.785 1 97.88 94 PHE A C 1
ATOM 702 O O . PHE A 1 94 ? 5.984 -13.492 3.273 1 97.88 94 PHE A O 1
ATOM 709 N N . SER A 1 95 ? 4.047 -12.516 2.756 1 98.38 95 SER A N 1
ATOM 710 C CA . SER A 1 95 ? 3.195 -13.656 3.049 1 98.38 95 SER A CA 1
ATOM 711 C C . SER A 1 95 ? 2.062 -13.781 2.035 1 98.38 95 SER A C 1
ATOM 713 O O . SER A 1 95 ? 1.601 -12.773 1.49 1 98.38 95 SER A O 1
ATOM 715 N N . VAL A 1 96 ? 1.694 -15.023 1.812 1 98.44 96 VAL A N 1
ATOM 716 C CA . VAL A 1 96 ? 0.536 -15.273 0.959 1 98.44 96 VAL A CA 1
ATOM 717 C C . VAL A 1 96 ? -0.734 -14.797 1.663 1 98.44 96 VAL A C 1
ATOM 719 O O . VAL A 1 96 ? -0.933 -15.07 2.85 1 98.44 96 VAL A O 1
ATOM 722 N N . VAL A 1 97 ? -1.587 -14.031 0.939 1 97.81 97 VAL A N 1
ATOM 723 C CA . VAL A 1 97 ? -2.885 -13.633 1.474 1 97.81 97 VAL A CA 1
ATOM 724 C C . VAL A 1 97 ? -3.793 -14.859 1.589 1 97.81 97 VAL A C 1
ATOM 726 O O . VAL A 1 97 ? -4.031 -15.562 0.602 1 97.81 97 VAL A O 1
ATOM 729 N N . GLU A 1 98 ? -4.293 -15.047 2.752 1 94.25 98 GLU A N 1
ATOM 730 C CA . GLU A 1 98 ? -5.133 -16.219 2.99 1 94.25 98 GLU A CA 1
ATOM 731 C C . GLU A 1 98 ? -6.328 -16.25 2.043 1 94.25 98 GLU A C 1
ATOM 733 O O . GLU A 1 98 ? -6.988 -15.219 1.842 1 94.25 98 GLU A O 1
ATOM 738 N N . GLY A 1 99 ? -6.578 -17.391 1.456 1 92.94 99 GLY A N 1
ATOM 739 C CA . GLY A 1 99 ? -7.746 -17.578 0.611 1 92.94 99 GLY A CA 1
ATOM 740 C C . GLY A 1 99 ? -7.559 -17.031 -0.793 1 92.94 99 GLY A C 1
ATOM 741 O O . GLY A 1 99 ? -8.477 -17.094 -1.615 1 92.94 99 GLY A O 1
ATOM 742 N N . SER A 1 100 ? -6.367 -16.625 -1.145 1 96.69 100 SER A N 1
ATOM 743 C CA . SER A 1 100 ? -6.145 -15.953 -2.422 1 96.69 100 SER A CA 1
ATOM 744 C C . SER A 1 100 ? -5.816 -16.953 -3.521 1 96.69 100 SER A C 1
ATOM 746 O O . SER A 1 100 ? -5.84 -16.625 -4.707 1 96.69 100 SER A O 1
ATOM 748 N N . GLY A 1 101 ? -5.469 -18.188 -3.178 1 97.12 101 GLY A N 1
ATOM 749 C CA . GLY A 1 101 ? -5.07 -19.172 -4.164 1 97.12 101 GLY A CA 1
ATOM 750 C C . GLY A 1 101 ? -6.211 -19.625 -5.062 1 97.12 101 GLY A C 1
ATOM 751 O O . GLY A 1 101 ? -7.348 -19.766 -4.605 1 97.12 101 GLY A O 1
ATOM 752 N N . THR A 1 102 ? -5.848 -19.875 -6.355 1 97.44 102 THR A N 1
ATOM 753 C CA . THR A 1 102 ? -6.82 -20.391 -7.32 1 97.44 102 THR A CA 1
ATOM 754 C C . THR A 1 102 ? -6.281 -21.625 -8.023 1 97.44 102 THR A C 1
ATOM 756 O O . THR A 1 102 ? -5.094 -21.938 -7.934 1 97.44 102 THR A O 1
ATOM 759 N N . GLY A 1 103 ? -7.258 -22.266 -8.773 1 97.56 103 GLY A N 1
ATOM 760 C CA . GLY A 1 103 ? -6.828 -23.469 -9.484 1 97.56 103 GLY A CA 1
ATOM 761 C C . GLY A 1 103 ? -6.25 -24.531 -8.578 1 97.56 103 GLY A C 1
ATOM 762 O O . GLY A 1 103 ? -6.82 -24.844 -7.531 1 97.56 103 GLY A O 1
ATOM 763 N N . GLU A 1 104 ? -5.07 -25.109 -8.992 1 98.75 104 GLU A N 1
ATOM 764 C CA . GLU A 1 104 ? -4.402 -26.141 -8.211 1 98.75 104 GLU A CA 1
ATOM 765 C C . GLU A 1 104 ? -3.689 -25.547 -6.996 1 98.75 104 GLU A C 1
ATOM 767 O O . GLU A 1 104 ? -3.158 -26.281 -6.164 1 98.75 104 GLU A O 1
ATOM 772 N N . LEU A 1 105 ? -3.697 -24.281 -6.863 1 98.38 105 LEU A N 1
ATOM 773 C CA . LEU A 1 105 ? -3.053 -23.594 -5.746 1 98.38 105 LEU A CA 1
ATOM 774 C C . LEU A 1 105 ? -4.082 -23.156 -4.711 1 98.38 105 LEU A C 1
ATOM 776 O O . LEU A 1 105 ? -3.748 -22.453 -3.754 1 98.38 105 LEU A O 1
ATOM 780 N N . ALA A 1 106 ? -5.34 -23.547 -4.914 1 97.69 106 ALA A N 1
ATOM 781 C CA . ALA A 1 106 ? -6.348 -23.25 -3.896 1 97.69 106 ALA A CA 1
ATOM 782 C C . ALA A 1 106 ? -5.914 -23.766 -2.529 1 97.69 106 ALA A C 1
ATOM 784 O O . ALA A 1 106 ? -5.488 -24.922 -2.402 1 97.69 106 ALA A O 1
ATOM 785 N N . GLY A 1 107 ? -5.922 -22.844 -1.507 1 97.38 107 GLY A N 1
ATOM 786 C CA . GLY A 1 107 ? -5.555 -23.219 -0.153 1 97.38 107 GLY A CA 1
ATOM 787 C C . GLY A 1 107 ? -4.09 -22.984 0.161 1 97.38 107 GLY A C 1
ATOM 788 O O . GLY A 1 107 ? -3.646 -23.219 1.287 1 97.38 107 GLY A O 1
ATOM 789 N N . ILE A 1 108 ? -3.359 -22.469 -0.783 1 98.44 108 ILE A N 1
ATOM 790 C CA . ILE A 1 108 ? -1.929 -22.25 -0.593 1 98.44 108 ILE A CA 1
ATOM 791 C C . ILE A 1 108 ? -1.695 -21.266 0.542 1 98.44 108 ILE A C 1
ATOM 793 O O . ILE A 1 108 ? -2.426 -20.281 0.671 1 98.44 108 ILE A O 1
ATOM 797 N N . THR A 1 109 ? -0.744 -21.516 1.407 1 98.44 109 THR A N 1
ATOM 798 C CA . THR A 1 109 ? -0.189 -20.609 2.412 1 98.44 109 THR A CA 1
ATOM 799 C C . THR A 1 109 ? 1.331 -20.547 2.305 1 98.44 109 THR A C 1
ATOM 801 O O . THR A 1 109 ? 1.95 -21.422 1.693 1 98.44 109 THR A O 1
ATOM 804 N N . GLY A 1 110 ? 1.827 -19.484 2.877 1 98.44 110 GLY A N 1
ATOM 805 C CA . GLY A 1 110 ? 3.279 -19.422 2.83 1 98.44 110 GLY A CA 1
ATOM 806 C C . GLY A 1 110 ? 3.824 -18.031 3.072 1 98.44 110 GLY A C 1
ATOM 807 O O . GLY A 1 110 ? 3.059 -17.078 3.199 1 98.44 110 GLY A O 1
ATOM 808 N N . SER A 1 111 ? 5.102 -17.984 3.23 1 98.62 111 SER A N 1
ATOM 809 C CA . SER A 1 111 ? 5.855 -16.75 3.434 1 98.62 111 SER A CA 1
ATOM 810 C C . SER A 1 111 ? 7.254 -16.844 2.836 1 98.62 111 SER A C 1
ATOM 812 O O . SER A 1 111 ? 7.719 -17.938 2.508 1 98.62 111 SER A O 1
ATOM 814 N N . GLY A 1 112 ? 7.859 -15.664 2.627 1 98.12 112 GLY A N 1
ATOM 815 C CA . GLY A 1 112 ? 9.195 -15.641 2.057 1 98.12 112 GLY A CA 1
ATOM 816 C C . GLY A 1 112 ? 9.859 -14.281 2.131 1 98.12 112 GLY A C 1
ATOM 817 O O . GLY A 1 112 ? 9.383 -13.391 2.842 1 98.12 112 GLY A O 1
ATOM 818 N N . THR A 1 113 ? 11.023 -14.273 1.505 1 97.62 113 THR A N 1
ATOM 819 C CA . THR A 1 113 ? 11.82 -13.055 1.455 1 97.62 113 THR A CA 1
ATOM 820 C C . THR A 1 113 ? 12.297 -12.773 0.032 1 97.62 113 THR A C 1
ATOM 822 O O . THR A 1 113 ? 12.359 -13.68 -0.796 1 97.62 113 THR A O 1
ATOM 825 N N . THR A 1 114 ? 12.453 -11.523 -0.239 1 95.56 114 THR A N 1
ATOM 826 C CA . THR A 1 114 ? 13.133 -11.109 -1.465 1 95.56 114 THR A CA 1
ATOM 827 C C . THR A 1 114 ? 14.375 -10.289 -1.146 1 95.56 114 THR A C 1
ATOM 829 O O . THR A 1 114 ? 14.406 -9.555 -0.16 1 95.56 114 THR A O 1
ATOM 832 N N . THR A 1 115 ? 15.367 -10.484 -1.912 1 93.62 115 THR A N 1
ATOM 833 C CA . THR A 1 115 ? 16.594 -9.703 -1.798 1 93.62 115 THR A CA 1
ATOM 834 C C . THR A 1 115 ? 17.109 -9.312 -3.176 1 93.62 115 THR A C 1
ATOM 836 O O . THR A 1 115 ? 17.094 -10.125 -4.105 1 93.62 115 THR A O 1
ATOM 839 N N . GLY A 1 116 ? 17.422 -8.07 -3.293 1 90.75 116 GLY A N 1
ATOM 840 C CA . GLY A 1 116 ? 17.984 -7.574 -4.539 1 90.75 116 GLY A CA 1
ATOM 841 C C . GLY A 1 116 ? 19.047 -6.508 -4.328 1 90.75 116 GLY A C 1
ATOM 842 O O . GLY A 1 116 ? 18.984 -5.758 -3.35 1 90.75 116 GLY A O 1
ATOM 843 N N . VAL A 1 117 ? 20.016 -6.57 -5.238 1 83 117 VAL A N 1
ATOM 844 C CA . VAL A 1 117 ? 21.062 -5.562 -5.266 1 83 117 VAL A CA 1
ATOM 845 C C . VAL A 1 117 ? 20.844 -4.602 -6.43 1 83 117 VAL A C 1
ATOM 847 O O . VAL A 1 117 ? 20.547 -5.031 -7.547 1 83 117 VAL A O 1
ATOM 850 N N . LEU A 1 118 ? 20.922 -3.314 -6.105 1 74.38 118 LEU A N 1
ATOM 851 C CA . LEU A 1 118 ? 20.75 -2.314 -7.152 1 74.38 118 LEU A CA 1
ATOM 852 C C . LEU A 1 118 ? 21.734 -2.541 -8.297 1 74.38 118 LEU A C 1
ATOM 854 O O . LEU A 1 118 ? 22.922 -2.779 -8.062 1 74.38 118 LEU A O 1
ATOM 858 N N . GLY A 1 119 ? 21.141 -2.604 -9.555 1 75.62 119 GLY A N 1
ATOM 859 C CA . GLY A 1 119 ? 21.984 -2.777 -10.727 1 75.62 119 GLY A CA 1
ATOM 860 C C . GLY A 1 119 ? 21.969 -4.195 -11.266 1 75.62 119 GLY A C 1
ATOM 861 O O . GLY A 1 119 ? 22.422 -4.445 -12.391 1 75.62 119 GLY A O 1
ATOM 862 N N . GLU A 1 120 ? 21.562 -5.137 -10.477 1 80.94 120 GLU A N 1
ATOM 863 C CA . GLU A 1 120 ? 21.453 -6.512 -10.953 1 80.94 120 GLU A CA 1
ATOM 864 C C . GLU A 1 120 ? 20.141 -6.73 -11.703 1 80.94 120 GLU A C 1
ATOM 866 O O . GLU A 1 120 ? 19.109 -6.172 -11.32 1 80.94 120 GLU A O 1
ATOM 871 N N . PRO A 1 121 ? 20.203 -7.543 -12.672 1 81.19 121 PRO A N 1
ATOM 872 C CA . PRO A 1 121 ? 19.016 -7.746 -13.508 1 81.19 121 PRO A CA 1
ATOM 873 C C . PRO A 1 121 ? 17.922 -8.555 -12.812 1 81.19 121 PRO A C 1
ATOM 875 O O . PRO A 1 121 ? 16.75 -8.477 -13.18 1 81.19 121 PRO A O 1
ATOM 878 N N . THR A 1 122 ? 18.453 -9.5 -11.938 1 90 122 THR A N 1
ATOM 879 C CA . THR A 1 122 ? 17.484 -10.367 -11.273 1 90 122 THR A CA 1
ATOM 880 C C . THR A 1 122 ? 17.594 -10.227 -9.758 1 90 122 THR A C 1
ATOM 882 O O . THR A 1 122 ? 18.625 -9.82 -9.234 1 90 122 THR A O 1
ATOM 885 N N . MET A 1 123 ? 16.516 -10.516 -9.125 1 93.69 123 MET A N 1
ATOM 886 C CA . MET A 1 123 ? 16.422 -10.586 -7.668 1 93.69 123 MET A CA 1
ATOM 887 C C . MET A 1 123 ? 16.172 -12.016 -7.203 1 93.69 123 MET A C 1
ATOM 889 O O . MET A 1 123 ? 15.633 -12.828 -7.957 1 93.69 123 MET A O 1
ATOM 893 N N . SER A 1 124 ? 16.578 -12.273 -6.008 1 96.25 124 SER A N 1
ATOM 894 C CA . SER A 1 124 ? 16.375 -13.602 -5.441 1 96.25 124 SER A CA 1
ATOM 895 C C . SER A 1 124 ? 15.188 -13.617 -4.484 1 96.25 124 SER A C 1
ATOM 897 O O . SER A 1 124 ? 14.852 -12.602 -3.885 1 96.25 124 SER A O 1
ATOM 899 N N . TYR A 1 125 ? 14.586 -14.789 -4.348 1 97.62 125 TYR A N 1
ATOM 900 C CA . TYR A 1 125 ? 13.516 -14.938 -3.361 1 97.62 125 TYR A CA 1
ATOM 901 C C . TYR A 1 125 ? 13.578 -16.312 -2.699 1 97.62 125 TYR A C 1
ATOM 903 O O . TYR A 1 125 ? 14.141 -17.25 -3.256 1 97.62 125 TYR A O 1
ATOM 911 N N . THR A 1 126 ? 13.109 -16.375 -1.508 1 98.31 126 THR A N 1
ATOM 912 C CA . THR A 1 126 ? 12.758 -17.625 -0.833 1 98.31 126 THR A CA 1
ATOM 913 C C . THR A 1 126 ? 11.242 -17.766 -0.711 1 98.31 126 THR A C 1
ATOM 915 O O . THR A 1 126 ? 10.523 -16.766 -0.729 1 98.31 126 THR A O 1
ATOM 918 N N . PHE A 1 127 ? 10.797 -18.969 -0.597 1 98.56 127 PHE A N 1
ATOM 919 C CA . PHE A 1 127 ? 9.367 -19.219 -0.426 1 98.56 127 PHE A CA 1
ATOM 920 C C . PHE A 1 127 ? 9.125 -20.547 0.271 1 98.56 127 PHE A C 1
ATOM 922 O O . PHE A 1 127 ? 9.406 -21.609 -0.288 1 98.56 127 PHE A O 1
ATOM 929 N N . ASP A 1 128 ? 8.703 -20.484 1.428 1 98.69 128 ASP A N 1
ATOM 930 C CA . ASP A 1 128 ? 8.219 -21.641 2.184 1 98.69 128 ASP A CA 1
ATOM 931 C C . ASP A 1 128 ? 6.691 -21.719 2.15 1 98.69 128 ASP A C 1
ATOM 933 O O . ASP A 1 128 ? 6.012 -20.844 2.701 1 98.69 128 ASP A O 1
ATOM 937 N N . TYR A 1 129 ? 6.23 -22.719 1.514 1 98.5 129 TYR A N 1
ATOM 938 C CA . TYR A 1 129 ? 4.785 -22.75 1.328 1 98.5 129 TYR A CA 1
ATOM 939 C C . TYR A 1 129 ? 4.219 -24.109 1.743 1 98.5 129 TYR A C 1
ATOM 941 O O . TYR A 1 129 ? 4.969 -25.062 1.922 1 98.5 129 TYR A O 1
ATOM 949 N N . SER A 1 130 ? 2.938 -24.109 1.961 1 98.25 130 SER A N 1
ATOM 950 C CA . SER A 1 130 ? 2.146 -25.312 2.184 1 98.25 130 SER A CA 1
ATOM 951 C C . SER A 1 130 ? 0.87 -25.297 1.352 1 98.25 130 SER A C 1
ATOM 953 O O . SER A 1 130 ? 0.326 -24.234 1.059 1 98.25 130 SER A O 1
ATOM 955 N N . LEU A 1 131 ? 0.542 -26.516 0.971 1 95.38 131 LEU A N 1
ATOM 956 C CA . LEU A 1 131 ? -0.7 -26.719 0.232 1 95.38 131 LEU A CA 1
ATOM 957 C C . LEU A 1 131 ? -1.498 -27.875 0.812 1 95.38 131 LEU A C 1
ATOM 959 O O . LEU A 1 131 ? -0.919 -28.844 1.313 1 95.38 131 LEU A O 1
ATOM 963 N N . MET B 1 1 ? -15.078 17.281 18.328 1 90.06 1 MET B N 1
ATOM 964 C CA . MET B 1 1 ? -15.023 15.891 17.906 1 90.06 1 MET B CA 1
ATOM 965 C C . MET B 1 1 ? -14.039 15.711 16.75 1 90.06 1 MET B C 1
ATOM 967 O O . MET B 1 1 ? -13.922 16.594 15.891 1 90.06 1 MET B O 1
ATOM 971 N N . ASN B 1 2 ? -13.078 14.805 16.828 1 97.5 2 ASN B N 1
ATOM 972 C CA . ASN B 1 2 ? -12.102 14.539 15.781 1 97.5 2 ASN B CA 1
ATOM 973 C C . ASN B 1 2 ? -12.695 13.688 14.664 1 97.5 2 ASN B C 1
ATOM 975 O O . ASN B 1 2 ? -12.984 12.508 14.859 1 97.5 2 ASN B O 1
ATOM 979 N N . THR B 1 3 ? -12.875 14.344 13.484 1 97.31 3 THR B N 1
ATOM 980 C CA . THR B 1 3 ? -13.508 13.633 12.375 1 97.31 3 THR B CA 1
ATOM 981 C C . THR B 1 3 ? -12.805 13.945 11.055 1 97.31 3 THR B C 1
ATOM 983 O O . THR B 1 3 ? -12.016 14.891 10.984 1 97.31 3 THR B O 1
ATOM 986 N N . PHE B 1 4 ? -13.062 13.094 10.086 1 96.56 4 PHE B N 1
ATOM 987 C CA . PHE B 1 4 ? -12.734 13.43 8.703 1 96.56 4 PHE B CA 1
ATOM 988 C C . PHE B 1 4 ? -13.844 12.984 7.762 1 96.56 4 PHE B C 1
ATOM 990 O O . PHE B 1 4 ? -14.641 12.102 8.102 1 96.56 4 PHE B O 1
ATOM 997 N N . ALA B 1 5 ? -13.883 13.672 6.645 1 95.62 5 ALA B N 1
ATOM 998 C CA . ALA B 1 5 ? -14.844 13.375 5.582 1 95.62 5 ALA B CA 1
ATOM 999 C C . ALA B 1 5 ? -14.125 13.07 4.27 1 95.62 5 ALA B C 1
ATOM 1001 O O . ALA B 1 5 ? -13.109 13.688 3.949 1 95.62 5 ALA B O 1
ATOM 1002 N N . MET B 1 6 ? -14.758 12.141 3.561 1 94.62 6 MET B N 1
ATOM 1003 C CA . MET B 1 6 ? -14.25 11.82 2.229 1 94.62 6 MET B CA 1
ATOM 1004 C C . MET B 1 6 ? -14.703 12.859 1.209 1 94.62 6 MET B C 1
ATOM 1006 O O . MET B 1 6 ? -15.898 13.094 1.051 1 94.62 6 MET B O 1
ATOM 1010 N N . LYS B 1 7 ? -13.75 13.43 0.506 1 95.56 7 LYS B N 1
ATOM 1011 C CA . LYS B 1 7 ? -14.07 14.43 -0.507 1 95.56 7 LYS B CA 1
ATOM 1012 C C . LYS B 1 7 ? -14.141 13.805 -1.896 1 95.56 7 LYS B C 1
ATOM 1014 O O . LYS B 1 7 ? -14.906 14.258 -2.748 1 95.56 7 LYS B O 1
ATOM 1019 N N . ASN B 1 8 ? -13.336 12.898 -2.109 1 94.31 8 ASN B N 1
ATOM 1020 C CA . ASN B 1 8 ? -13.312 12.125 -3.352 1 94.31 8 ASN B CA 1
ATOM 1021 C C . ASN B 1 8 ? -12.734 10.734 -3.139 1 94.31 8 ASN B C 1
ATOM 1023 O O . ASN B 1 8 ? -12 10.5 -2.176 1 94.31 8 ASN B O 1
ATOM 1027 N N . TRP B 1 9 ? -13.156 9.875 -4.023 1 94.62 9 TRP B N 1
ATOM 1028 C CA . TRP B 1 9 ? -12.68 8.492 -4.047 1 94.62 9 TRP B CA 1
ATOM 1029 C C . TRP B 1 9 ? -12.555 7.984 -5.477 1 94.62 9 TRP B C 1
ATOM 1031 O O . TRP B 1 9 ? -13.547 7.93 -6.211 1 94.62 9 TRP B O 1
ATOM 1041 N N . GLU B 1 10 ? -11.336 7.66 -5.852 1 97.31 10 GLU B N 1
ATOM 1042 C CA . GLU B 1 10 ? -11.055 7 -7.125 1 97.31 10 GLU B CA 1
ATOM 1043 C C . GLU B 1 10 ? -10.414 5.637 -6.91 1 97.31 10 GLU B C 1
ATOM 1045 O O . GLU B 1 10 ? -9.336 5.539 -6.316 1 97.31 10 GLU B O 1
ATOM 1050 N N . GLU B 1 11 ? -11.07 4.59 -7.387 1 96.5 11 GLU B N 1
ATOM 1051 C CA . GLU B 1 11 ? -10.586 3.225 -7.211 1 96.5 11 GLU B CA 1
ATOM 1052 C C . GLU B 1 11 ? -10.578 2.463 -8.531 1 96.5 11 GLU B C 1
ATOM 1054 O O . GLU B 1 11 ? -11.539 2.539 -9.305 1 96.5 11 GLU B O 1
ATOM 1059 N N . ASN B 1 12 ? -9.508 1.779 -8.781 1 97 12 ASN B N 1
ATOM 1060 C CA . ASN B 1 12 ? -9.398 0.942 -9.969 1 97 12 ASN B CA 1
ATOM 1061 C C . ASN B 1 12 ? -8.781 -0.417 -9.641 1 97 12 ASN B C 1
ATOM 1063 O O . ASN B 1 12 ? -7.82 -0.501 -8.875 1 97 12 ASN B O 1
ATOM 1067 N N . ILE B 1 13 ? -9.359 -1.42 -10.281 1 97.12 13 ILE B N 1
ATOM 1068 C CA . ILE B 1 13 ? -8.734 -2.736 -10.203 1 97.12 13 ILE B CA 1
ATOM 1069 C C . ILE B 1 13 ? -7.418 -2.732 -10.984 1 97.12 13 ILE B C 1
ATOM 1071 O O . ILE B 1 13 ? -7.387 -2.342 -12.156 1 97.12 13 ILE B O 1
ATOM 1075 N N . VAL B 1 14 ? -6.355 -3.201 -10.328 1 97.88 14 VAL B N 1
ATOM 1076 C CA . VAL B 1 14 ? -5.055 -3.086 -10.984 1 97.88 14 VAL B CA 1
ATOM 1077 C C . VAL B 1 14 ? -4.488 -4.477 -11.258 1 97.88 14 VAL B C 1
ATOM 1079 O O . VAL B 1 14 ? -3.537 -4.629 -12.023 1 97.88 14 VAL B O 1
ATOM 1082 N N . SER B 1 15 ? -5.035 -5.48 -10.664 1 97.44 15 SER B N 1
ATOM 1083 C CA . SER B 1 15 ? -4.664 -6.863 -10.961 1 97.44 15 SER B CA 1
ATOM 1084 C C . SER B 1 15 ? -5.789 -7.824 -10.602 1 97.44 15 SER B C 1
ATOM 1086 O O . SER B 1 15 ? -6.441 -7.668 -9.562 1 97.44 15 SER B O 1
ATOM 1088 N N . GLY B 1 16 ? -5.977 -8.82 -11.422 1 95.31 16 GLY B N 1
ATOM 1089 C CA . GLY B 1 16 ? -7 -9.828 -11.188 1 95.31 16 GLY B CA 1
ATOM 1090 C C . GLY B 1 16 ? -8.266 -9.594 -12 1 95.31 16 GLY B C 1
ATOM 1091 O O . GLY B 1 16 ? -8.367 -8.602 -12.719 1 95.31 16 GLY B O 1
ATOM 1092 N N . THR B 1 17 ? -9.156 -10.547 -11.961 1 88.62 17 THR B N 1
ATOM 1093 C CA . THR B 1 17 ? -10.391 -10.516 -12.742 1 88.62 17 THR B CA 1
ATOM 1094 C C . THR B 1 17 ? -11.609 -10.508 -11.82 1 88.62 17 THR B C 1
ATOM 1096 O O . THR B 1 17 ? -11.516 -10.883 -10.648 1 88.62 17 THR B O 1
ATOM 1099 N N . ASP B 1 18 ? -12.656 -10.125 -12.445 1 87.5 18 ASP B N 1
ATOM 1100 C CA . ASP B 1 18 ? -13.914 -10.094 -11.703 1 87.5 18 ASP B CA 1
ATOM 1101 C C . ASP B 1 18 ? -14.273 -11.477 -11.164 1 87.5 18 ASP B C 1
ATOM 1103 O O . ASP B 1 18 ? -14.109 -12.484 -11.859 1 87.5 18 ASP B O 1
ATOM 1107 N N . GLY B 1 19 ? -14.719 -11.445 -9.93 1 87.81 19 GLY B N 1
ATOM 1108 C CA . GLY B 1 19 ? -15.203 -12.68 -9.336 1 87.81 19 GLY B CA 1
ATOM 1109 C C . GLY B 1 19 ? -14.109 -13.484 -8.656 1 87.81 19 GLY B C 1
ATOM 1110 O O . GLY B 1 19 ? -14.391 -14.492 -8 1 87.81 19 GLY B O 1
ATOM 1111 N N . GLY B 1 20 ? -12.867 -13.117 -8.82 1 92.19 20 GLY B N 1
ATOM 1112 C CA . GLY B 1 20 ? -11.75 -13.766 -8.148 1 92.19 20 GLY B CA 1
ATOM 1113 C C . GLY B 1 20 ? -10.891 -12.805 -7.352 1 92.19 20 GLY B C 1
ATOM 1114 O O . GLY B 1 20 ? -11.195 -11.609 -7.277 1 92.19 20 GLY B O 1
ATOM 1115 N N . PRO B 1 21 ? -9.852 -13.406 -6.688 1 94.75 21 PRO B N 1
ATOM 1116 C CA . PRO B 1 21 ? -8.914 -12.555 -5.957 1 94.75 21 PRO B CA 1
ATOM 1117 C C . PRO B 1 21 ? -8.312 -11.453 -6.832 1 94.75 21 PRO B C 1
ATOM 1119 O O . PRO B 1 21 ? -7.805 -11.734 -7.918 1 94.75 21 PRO B O 1
ATOM 1122 N N . ARG B 1 22 ? -8.414 -10.227 -6.336 1 96.25 22 ARG B N 1
ATOM 1123 C CA . ARG B 1 22 ? -7.949 -9.086 -7.117 1 96.25 22 ARG B CA 1
ATOM 1124 C C . ARG B 1 22 ? -7.449 -7.969 -6.211 1 96.25 22 ARG B C 1
ATOM 1126 O O . ARG B 1 22 ? -7.719 -7.973 -5.008 1 96.25 22 ARG B O 1
ATOM 1133 N N . VAL B 1 23 ? -6.637 -7.133 -6.75 1 97.75 23 VAL B N 1
ATOM 1134 C CA . VAL B 1 23 ? -6.051 -5.992 -6.051 1 97.75 23 VAL B CA 1
ATOM 1135 C C . VAL B 1 23 ? -6.539 -4.691 -6.68 1 97.75 23 VAL B C 1
ATOM 1137 O O . VAL B 1 23 ? -6.605 -4.574 -7.906 1 97.75 23 VAL B O 1
ATOM 1140 N N . ALA B 1 24 ? -6.902 -3.773 -5.867 1 97.31 24 ALA B N 1
ATOM 1141 C CA . ALA B 1 24 ? -7.281 -2.443 -6.332 1 97.31 24 ALA B CA 1
ATOM 1142 C C . ALA B 1 24 ? -6.375 -1.372 -5.734 1 97.31 24 ALA B C 1
ATOM 1144 O O . ALA B 1 24 ? -5.82 -1.556 -4.648 1 97.31 24 ALA B O 1
ATOM 1145 N N . TYR B 1 25 ? -6.176 -0.336 -6.441 1 98.44 25 TYR B N 1
ATOM 1146 C CA . TYR B 1 25 ? -5.551 0.908 -6.008 1 98.44 25 TYR B CA 1
ATOM 1147 C C . TYR B 1 25 ? -6.59 2.008 -5.832 1 98.44 25 TYR B C 1
ATOM 1149 O O . TYR B 1 25 ? -7.41 2.246 -6.723 1 98.44 25 TYR B O 1
ATOM 1157 N N . ALA B 1 26 ? -6.602 2.611 -4.641 1 97.5 26 ALA B N 1
ATOM 1158 C CA . ALA B 1 26 ? -7.52 3.715 -4.363 1 97.5 26 ALA B CA 1
ATOM 1159 C C . ALA B 1 26 ? -6.754 4.996 -4.051 1 97.5 26 ALA B C 1
ATOM 1161 O O . ALA B 1 26 ? -5.754 4.969 -3.326 1 97.5 26 ALA B O 1
ATOM 1162 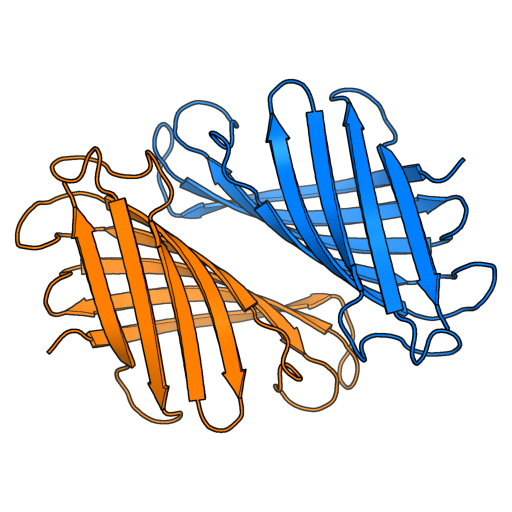N N . HIS B 1 27 ? -7.152 6.105 -4.586 1 98.5 27 HIS B N 1
ATOM 1163 C CA . HIS B 1 27 ? -6.668 7.465 -4.383 1 98.5 27 HIS B CA 1
ATOM 1164 C C . HIS B 1 27 ? -7.793 8.391 -3.932 1 98.5 27 HIS B C 1
ATOM 1166 O O . HIS B 1 27 ? -8.812 8.516 -4.617 1 98.5 27 HIS B O 1
ATOM 1172 N N . ALA B 1 28 ? -7.605 9.047 -2.764 1 97.12 28 ALA B N 1
ATOM 1173 C CA . ALA B 1 28 ? -8.711 9.82 -2.209 1 97.12 28 ALA B CA 1
ATOM 1174 C C . ALA B 1 28 ? -8.211 11.086 -1.526 1 97.12 28 ALA B C 1
ATOM 1176 O O . ALA B 1 28 ? -7.031 11.188 -1.179 1 97.12 28 ALA B O 1
ATOM 1177 N N . THR B 1 29 ? -9.055 12.031 -1.398 1 98.12 29 THR B N 1
ATOM 1178 C CA . THR B 1 29 ? -8.859 13.234 -0.602 1 98.12 29 THR B CA 1
ATOM 1179 C C . THR B 1 29 ? -9.805 13.258 0.595 1 98.12 29 THR B C 1
ATOM 1181 O O . THR B 1 29 ? -10.984 12.93 0.464 1 98.12 29 THR B O 1
ATOM 1184 N N . LEU B 1 30 ? -9.242 13.594 1.739 1 97.06 30 LEU B N 1
ATOM 1185 C CA . LEU B 1 30 ? -10.039 13.688 2.959 1 97.06 30 LEU B CA 1
ATOM 1186 C C . LEU B 1 30 ? -9.953 15.086 3.555 1 97.06 30 LEU B C 1
ATOM 1188 O O . LEU B 1 30 ? -8.938 15.766 3.408 1 97.06 30 LEU B O 1
ATOM 1192 N N . ALA B 1 31 ? -11.016 15.492 4.254 1 98.38 31 ALA B N 1
ATOM 1193 C CA . ALA B 1 31 ? -11.047 16.734 5.012 1 98.38 31 ALA B CA 1
ATOM 1194 C C . ALA B 1 31 ? -11.117 16.469 6.512 1 98.38 31 ALA B C 1
ATOM 1196 O O . ALA B 1 31 ? -12.062 15.852 6.996 1 98.38 31 ALA B O 1
ATOM 1197 N N . TYR B 1 32 ? -10.164 16.969 7.211 1 98.38 32 TYR B N 1
ATOM 1198 C CA . TYR B 1 32 ? -10.07 16.719 8.648 1 98.38 32 TYR B CA 1
ATOM 1199 C C . TYR B 1 32 ? -10.609 17.906 9.438 1 98.38 32 TYR B C 1
ATOM 1201 O O . TYR B 1 32 ? -10.414 19.062 9.055 1 98.38 32 TYR B O 1
ATOM 1209 N N . SER B 1 33 ? -11.211 17.562 10.578 1 98.38 33 SER B N 1
ATOM 1210 C CA . SER B 1 33 ? -11.672 18.531 11.562 1 98.38 33 SER B CA 1
ATOM 1211 C C . SER B 1 33 ? -11.406 18.047 12.984 1 98.38 33 SER B C 1
ATOM 1213 O O . SER B 1 33 ? -11.547 16.859 13.273 1 98.38 33 SER B O 1
ATOM 1215 N N . GLY B 1 34 ? -11.062 19.031 13.883 1 98.31 34 GLY B N 1
ATOM 1216 C CA . GLY B 1 34 ? -10.727 18.719 15.266 1 98.31 34 GLY B CA 1
ATOM 1217 C C . GLY B 1 34 ? -9.281 19.016 15.609 1 98.31 34 GLY B C 1
ATOM 1218 O O . GLY B 1 34 ? -8.797 20.125 15.375 1 98.31 34 GLY B O 1
ATOM 1219 N N . LEU B 1 35 ? -8.625 18.016 16.234 1 98.62 35 LEU B N 1
ATOM 1220 C CA . LEU B 1 35 ? -7.211 18.156 16.562 1 98.62 35 LEU B CA 1
ATOM 1221 C C . LEU B 1 35 ? -6.387 18.453 15.312 1 98.62 35 LEU B C 1
ATOM 1223 O O . LEU B 1 35 ? -5.453 19.25 15.352 1 98.62 35 LEU B O 1
ATOM 1227 N N . ILE B 1 36 ? -6.707 17.75 14.273 1 98.62 36 ILE B N 1
ATOM 1228 C CA . ILE B 1 36 ? -6.156 18.031 12.953 1 98.62 36 ILE B CA 1
ATOM 1229 C C . ILE B 1 36 ? -7.141 18.891 12.156 1 98.62 36 ILE B C 1
ATOM 1231 O O . ILE B 1 36 ? -8.336 18.578 12.102 1 98.62 36 ILE B O 1
ATOM 1235 N N . GLU B 1 37 ? -6.676 19.953 11.633 1 98.75 37 GLU B N 1
ATOM 1236 C CA . GLU B 1 37 ? -7.426 20.766 10.68 1 98.75 37 GLU B CA 1
ATOM 1237 C C . GLU B 1 37 ? -6.715 20.844 9.336 1 98.75 37 GLU B C 1
ATOM 1239 O O . GLU B 1 37 ? -5.551 21.234 9.258 1 98.75 37 GLU B O 1
ATOM 1244 N N . GLY B 1 38 ? -7.402 20.422 8.273 1 98.5 38 GLY B N 1
ATOM 1245 C CA . GLY B 1 38 ? -6.773 20.438 6.961 1 98.5 38 GLY B CA 1
ATOM 1246 C C . GLY B 1 38 ? -7.262 19.328 6.043 1 98.5 38 GLY B C 1
ATOM 1247 O O . GLY B 1 38 ? -8.383 18.844 6.203 1 98.5 38 GLY B O 1
ATOM 1248 N N . GLU B 1 39 ? -6.512 19.047 5.004 1 98.56 39 GLU B N 1
ATOM 1249 C CA . GLU B 1 39 ? -6.859 18.031 4.016 1 98.56 39 GLU B CA 1
ATOM 1250 C C . GLU B 1 39 ? -5.723 17.031 3.83 1 98.56 39 GLU B C 1
ATOM 1252 O O . GLU B 1 39 ? -4.57 17.328 4.148 1 98.56 39 GLU B O 1
ATOM 1257 N N . SER B 1 40 ? -6.133 15.922 3.396 1 98.5 40 SER B N 1
ATOM 1258 C CA . SER B 1 40 ? -5.117 14.906 3.148 1 98.5 40 SER B CA 1
ATOM 1259 C C . SER B 1 40 ? -5.352 14.203 1.813 1 98.5 40 SER B C 1
ATOM 1261 O O . SER B 1 40 ? -6.449 14.273 1.256 1 98.5 40 SER B O 1
ATOM 1263 N N . ILE B 1 41 ? -4.32 13.695 1.256 1 98.62 41 ILE B N 1
ATOM 1264 C CA . ILE B 1 41 ? -4.363 12.742 0.157 1 98.62 41 ILE B CA 1
ATOM 1265 C C . ILE B 1 41 ? -3.947 11.359 0.661 1 98.62 41 ILE B C 1
ATOM 1267 O O . ILE B 1 41 ? -2.869 11.195 1.237 1 98.62 41 ILE B O 1
ATOM 1271 N N . VAL B 1 42 ? -4.84 10.398 0.477 1 98.19 42 VAL B N 1
ATOM 1272 C CA . VAL B 1 42 ? -4.559 9.055 0.957 1 98.19 42 VAL B CA 1
ATOM 1273 C C . VAL B 1 42 ? -4.598 8.07 -0.21 1 98.19 42 VAL B C 1
ATOM 1275 O O . VAL B 1 42 ? -5.445 8.18 -1.098 1 98.19 42 VAL B O 1
ATOM 1278 N N . ASP B 1 43 ? -3.678 7.176 -0.27 1 98.56 43 ASP B N 1
ATOM 1279 C CA . ASP B 1 43 ? -3.584 6.082 -1.231 1 98.56 43 ASP B CA 1
ATOM 1280 C C . ASP B 1 43 ? -3.615 4.73 -0.528 1 98.56 43 ASP B C 1
ATOM 1282 O O . ASP B 1 43 ? -2.865 4.5 0.424 1 98.56 43 ASP B O 1
ATOM 1286 N N . TYR B 1 44 ? -4.512 3.82 -1.001 1 97.88 44 TYR B N 1
ATOM 1287 C CA . TYR B 1 44 ? -4.645 2.473 -0.456 1 97.88 44 TYR B CA 1
ATOM 1288 C C . TYR B 1 44 ? -4.422 1.423 -1.538 1 97.88 44 TYR B C 1
ATOM 1290 O O . TYR B 1 44 ? -4.742 1.65 -2.707 1 97.88 44 TYR B O 1
ATOM 1298 N N . LEU B 1 45 ? -3.861 0.321 -1.105 1 98.31 45 LEU B N 1
ATOM 1299 C CA . LEU B 1 45 ? -3.992 -0.923 -1.857 1 98.31 45 LEU B CA 1
ATOM 1300 C C . LEU B 1 45 ? -5.016 -1.847 -1.206 1 98.31 45 LEU B C 1
ATOM 1302 O O . LEU B 1 45 ? -4.895 -2.18 -0.025 1 98.31 45 LEU B O 1
ATOM 1306 N N . LEU B 1 46 ? -6.012 -2.238 -2.006 1 96.5 46 LEU B N 1
ATOM 1307 C CA . LEU B 1 46 ? -7.113 -3.053 -1.501 1 96.5 46 LEU B CA 1
ATOM 1308 C C . LEU B 1 46 ? -7.047 -4.465 -2.072 1 96.5 46 LEU B C 1
ATOM 1310 O O . LEU B 1 46 ? -6.707 -4.652 -3.242 1 96.5 46 LEU B O 1
ATOM 1314 N N . TYR B 1 47 ? -7.281 -5.418 -1.217 1 96.19 47 TYR B N 1
ATOM 1315 C CA . TYR B 1 47 ? -7.465 -6.801 -1.653 1 96.19 47 TYR B CA 1
ATOM 1316 C C . TYR B 1 47 ? -8.93 -7.207 -1.573 1 96.19 47 TYR B C 1
ATOM 1318 O O . TYR B 1 47 ? -9.594 -6.973 -0.56 1 96.19 47 TYR B O 1
ATOM 1326 N N . TYR B 1 48 ? -9.422 -7.824 -2.656 1 94.56 48 TYR B N 1
ATOM 1327 C CA . TYR B 1 48 ? -10.75 -8.422 -2.699 1 94.56 48 TYR B CA 1
ATOM 1328 C C . TYR B 1 48 ? -10.664 -9.922 -2.98 1 94.56 48 TYR B C 1
ATOM 1330 O O . TYR B 1 48 ? -10.039 -10.336 -3.955 1 94.56 48 TYR B O 1
ATOM 1338 N N . VAL B 1 49 ? -11.266 -10.727 -2.223 1 88.62 49 VAL B N 1
ATOM 1339 C CA . VAL B 1 49 ? -11.117 -12.18 -2.262 1 88.62 49 VAL B CA 1
ATOM 1340 C C . VAL B 1 49 ? -11.922 -12.75 -3.426 1 88.62 49 VAL B C 1
ATOM 1342 O O . VAL B 1 49 ? -11.523 -13.75 -4.031 1 88.62 49 VAL B O 1
ATOM 1345 N N . GLY B 1 50 ? -12.953 -12.289 -3.768 1 86.31 50 GLY B N 1
ATOM 1346 C CA . GLY B 1 50 ? -13.836 -12.875 -4.762 1 86.31 50 GLY B CA 1
ATOM 1347 C C . GLY B 1 50 ? -14.945 -11.93 -5.211 1 86.31 50 GLY B C 1
ATOM 1348 O O . GLY B 1 50 ? -14.68 -10.773 -5.543 1 86.31 50 GLY B O 1
ATOM 1349 N N . GLU B 1 51 ? -16.109 -12.562 -5.145 1 83.06 51 GLU B N 1
ATOM 1350 C CA . GLU B 1 51 ? -17.25 -11.742 -5.531 1 83.06 51 GLU B CA 1
ATOM 1351 C C . GLU B 1 51 ? -17.484 -10.609 -4.535 1 83.06 51 GLU B C 1
ATOM 1353 O O . GLU B 1 51 ? -17.219 -10.766 -3.342 1 83.06 51 GLU B O 1
ATOM 1358 N N . GLY B 1 52 ? -17.859 -9.492 -5.047 1 83.31 52 GLY B N 1
ATOM 1359 C CA . GLY B 1 52 ? -18.156 -8.359 -4.176 1 83.31 52 GLY B CA 1
ATOM 1360 C C . GLY B 1 52 ? -16.922 -7.586 -3.771 1 83.31 52 GLY B C 1
ATOM 1361 O O . GLY B 1 52 ? -15.898 -7.617 -4.473 1 83.31 52 GLY B O 1
ATOM 1362 N N . TYR B 1 53 ? -17.031 -6.781 -2.797 1 81.69 53 TYR B N 1
ATOM 1363 C CA . TYR B 1 53 ? -15.977 -5.867 -2.365 1 81.69 53 TYR B CA 1
ATOM 1364 C C . TYR B 1 53 ? -15.625 -6.082 -0.896 1 81.69 53 TYR B C 1
ATOM 1366 O O . TYR B 1 53 ? -15.516 -5.125 -0.13 1 81.69 53 TYR B O 1
ATOM 1374 N N . GLU B 1 54 ? -15.461 -7.355 -0.638 1 82.19 54 GLU B N 1
ATOM 1375 C CA . GLU B 1 54 ? -15.062 -7.73 0.713 1 82.19 54 GLU B CA 1
ATOM 1376 C C . GLU B 1 54 ? -13.57 -8.07 0.772 1 82.19 54 GLU B C 1
ATOM 1378 O O . GLU B 1 54 ? -13.039 -8.711 -0.134 1 82.19 54 GLU B O 1
ATOM 1383 N N . GLY B 1 55 ? -12.867 -7.68 1.777 1 81.69 55 GLY B N 1
ATOM 1384 C CA . GLY B 1 55 ? -11.43 -7.855 1.911 1 81.69 55 GLY B CA 1
ATOM 1385 C C . GLY B 1 55 ? -11.047 -9.211 2.482 1 81.69 55 GLY B C 1
ATOM 1386 O O . GLY B 1 55 ? -9.867 -9.57 2.502 1 81.69 55 GLY B O 1
ATOM 1387 N N . GLY B 1 56 ? -12.07 -9.945 3.018 1 80.5 56 GLY B N 1
ATOM 1388 C CA . GLY B 1 56 ? -11.797 -11.273 3.551 1 80.5 56 GLY B CA 1
ATOM 1389 C C . GLY B 1 56 ? -10.875 -11.25 4.754 1 80.5 56 GLY B C 1
ATOM 1390 O O . GLY B 1 56 ? -10.047 -12.148 4.926 1 80.5 56 GLY B O 1
ATOM 1391 N N . GLY B 1 57 ? -10.844 -10.148 5.504 1 87.19 57 GLY B N 1
ATOM 1392 C CA . GLY B 1 57 ? -10.016 -10.062 6.699 1 87.19 57 GLY B CA 1
ATOM 1393 C C . GLY B 1 57 ? -8.633 -9.492 6.426 1 87.19 57 GLY B C 1
ATOM 1394 O O . GLY B 1 57 ? -7.867 -9.242 7.355 1 87.19 57 GLY B O 1
ATOM 1395 N N . THR B 1 58 ? -8.266 -9.367 5.211 1 92.12 58 THR B N 1
ATOM 1396 C CA . THR B 1 58 ? -6.98 -8.773 4.855 1 92.12 58 THR B CA 1
ATOM 1397 C C . THR B 1 58 ? -7.043 -7.254 4.953 1 92.12 58 THR B C 1
ATOM 1399 O O . THR B 1 58 ? -7.945 -6.629 4.395 1 92.12 58 THR B O 1
ATOM 1402 N N . THR B 1 59 ? -6.062 -6.684 5.711 1 94.88 59 THR B N 1
ATOM 1403 C CA . THR B 1 59 ? -6.074 -5.234 5.867 1 94.88 59 THR B CA 1
ATOM 1404 C C . THR B 1 59 ? -5.422 -4.555 4.668 1 94.88 59 THR B C 1
ATOM 1406 O O . THR B 1 59 ? -4.543 -5.129 4.023 1 94.88 59 THR B O 1
ATOM 1409 N N . ALA B 1 60 ? -5.867 -3.4 4.41 1 96.19 60 ALA B N 1
ATOM 1410 C CA . ALA B 1 60 ? -5.355 -2.568 3.326 1 96.19 60 ALA B CA 1
ATOM 1411 C C . ALA B 1 60 ? -4.273 -1.615 3.828 1 96.19 60 ALA B C 1
ATOM 1413 O O . ALA B 1 60 ? -4.539 -0.751 4.668 1 96.19 60 ALA B O 1
ATOM 1414 N N . PRO B 1 61 ? -3.041 -1.78 3.34 1 97.81 61 PRO B N 1
ATOM 1415 C CA . PRO B 1 61 ? -2.027 -0.772 3.66 1 97.81 61 PRO B CA 1
ATOM 1416 C C . PRO B 1 61 ? -2.26 0.55 2.932 1 97.81 61 PRO B C 1
ATOM 1418 O O . PRO B 1 61 ? -2.867 0.569 1.857 1 97.81 61 PRO B O 1
ATOM 1421 N N . GLY B 1 62 ? -1.777 1.604 3.518 1 98 62 GLY B N 1
ATOM 1422 C CA . GLY B 1 62 ? -1.929 2.904 2.885 1 98 62 GLY B CA 1
ATOM 1423 C C . GLY B 1 62 ? -0.964 3.945 3.424 1 98 62 GLY B C 1
ATOM 1424 O O . GLY B 1 62 ? -0.447 3.803 4.535 1 98 62 GLY B O 1
ATOM 1425 N N . PHE B 1 63 ? -0.67 4.961 2.605 1 98.62 63 PHE B N 1
ATOM 1426 C CA . PHE B 1 63 ? -0.028 6.203 3.02 1 98.62 63 PHE B CA 1
ATOM 1427 C C . PHE B 1 63 ? -0.964 7.391 2.82 1 98.62 63 PHE B C 1
ATOM 1429 O O . PHE B 1 63 ? -1.687 7.457 1.823 1 98.62 63 PHE B O 1
ATOM 1436 N N . GLU B 1 64 ? -0.88 8.273 3.752 1 98.62 64 GLU B N 1
ATOM 1437 C CA . GLU B 1 64 ? -1.68 9.492 3.705 1 98.62 64 GLU B CA 1
ATOM 1438 C C . GLU B 1 64 ? -0.836 10.719 4.043 1 98.62 64 GLU B C 1
ATOM 1440 O O . GLU B 1 64 ? -0.166 10.75 5.074 1 98.62 64 GLU B O 1
ATOM 1445 N N . ARG B 1 65 ? -0.825 11.633 3.191 1 98.69 65 ARG B N 1
ATOM 1446 C CA . ARG B 1 65 ? -0.174 12.906 3.477 1 98.69 65 ARG B CA 1
ATOM 1447 C C . ARG B 1 65 ? -1.19 13.953 3.91 1 98.69 65 ARG B C 1
ATOM 1449 O O . ARG B 1 65 ? -2.086 14.312 3.145 1 98.69 65 ARG B O 1
ATOM 1456 N N . VAL B 1 66 ? -1.014 14.422 5.117 1 98.62 66 VAL B N 1
ATOM 1457 C CA . VAL B 1 66 ? -1.896 15.43 5.695 1 98.62 66 VAL B CA 1
ATOM 1458 C C . VAL B 1 66 ? -1.243 16.797 5.598 1 98.62 66 VAL B C 1
ATOM 1460 O O . VAL B 1 66 ? -0.052 16.953 5.883 1 98.62 66 VAL B O 1
ATOM 1463 N N . GLU B 1 67 ? -1.962 17.734 5.215 1 98.5 67 GLU B N 1
ATOM 1464 C CA . GLU B 1 67 ? -1.515 19.125 5.184 1 98.5 67 GLU B CA 1
ATOM 1465 C C . GLU B 1 67 ? -2.521 20.047 5.867 1 98.5 67 GLU B C 1
ATOM 1467 O O . GLU B 1 67 ? -3.711 20.031 5.543 1 98.5 67 GLU B O 1
ATOM 1472 N N . GLY B 1 68 ? -2.094 20.875 6.758 1 98.31 68 GLY B N 1
ATOM 1473 C CA . GLY B 1 68 ? -2.904 21.781 7.562 1 98.31 68 GLY B CA 1
ATOM 1474 C C . GLY B 1 68 ? -2.275 22.125 8.898 1 98.31 68 GLY B C 1
ATOM 1475 O O . GLY B 1 68 ? -1.192 22.703 8.953 1 98.31 68 GLY B O 1
ATOM 1476 N N . SER B 1 69 ? -3.004 21.766 9.977 1 98.81 69 SER B N 1
ATOM 1477 C CA . SER B 1 69 ? -2.467 22.062 11.305 1 98.81 69 SER B CA 1
ATOM 1478 C C . SER B 1 69 ? -2.857 20.969 12.305 1 98.81 69 SER B C 1
ATOM 1480 O O . SER B 1 69 ? -3.879 20.297 12.141 1 98.81 69 SER B O 1
ATOM 1482 N N . VAL B 1 70 ? -2.02 20.766 13.273 1 98.69 70 VAL B N 1
ATOM 1483 C CA . VAL B 1 70 ? -2.299 19.984 14.469 1 98.69 70 VAL B CA 1
ATOM 1484 C C . VAL B 1 70 ? -2.229 20.875 15.711 1 98.69 70 VAL B C 1
ATOM 1486 O O . VAL B 1 70 ? -1.171 21.422 16.016 1 98.69 70 VAL B O 1
ATOM 1489 N N . ASP B 1 71 ? -3.338 21.016 16.328 1 98.25 71 ASP B N 1
ATOM 1490 C CA . ASP B 1 71 ? -3.393 21.891 17.484 1 98.25 71 ASP B CA 1
ATOM 1491 C C . ASP B 1 71 ? -2.85 23.281 17.141 1 98.25 71 ASP B C 1
ATOM 1493 O O . ASP B 1 71 ? -2.035 23.828 17.891 1 98.25 71 ASP B O 1
ATOM 1497 N N . GLY B 1 72 ? -3.146 23.656 16.016 1 98.5 72 GLY B N 1
ATOM 1498 C CA . GLY B 1 72 ? -2.83 25.016 15.594 1 98.5 72 GLY B CA 1
ATOM 1499 C C . GLY B 1 72 ? -1.462 25.141 14.953 1 98.5 72 GLY B C 1
ATOM 1500 O O . GLY B 1 72 ? -1.132 26.188 14.383 1 98.5 72 GLY B O 1
ATOM 1501 N N . ARG B 1 73 ? -0.605 24.219 14.992 1 98.69 73 ARG B N 1
ATOM 1502 C CA . ARG B 1 73 ? 0.727 24.25 14.398 1 98.69 73 ARG B CA 1
ATOM 1503 C C . ARG B 1 73 ? 0.682 23.812 12.938 1 98.69 73 ARG B C 1
ATOM 1505 O O . ARG B 1 73 ? 0.234 22.719 12.625 1 98.69 73 ARG B O 1
ATOM 1512 N N . LYS B 1 74 ? 1.198 24.641 12.086 1 98.75 74 LYS B N 1
ATOM 1513 C CA . LYS B 1 74 ? 1.012 24.469 10.648 1 98.75 74 LYS B CA 1
ATOM 1514 C C . LYS B 1 74 ? 2.131 23.609 10.055 1 98.75 74 LYS B C 1
ATOM 1516 O O . LYS B 1 74 ? 3.295 23.766 10.43 1 98.75 74 LYS B O 1
ATOM 1521 N N . GLY B 1 75 ? 1.786 22.75 9.055 1 98 75 GLY B N 1
ATOM 1522 C CA . GLY B 1 75 ? 2.742 21.922 8.328 1 98 75 GLY B CA 1
ATOM 1523 C C . GLY B 1 75 ? 2.107 20.719 7.66 1 98 75 GLY B C 1
ATOM 1524 O O . GLY B 1 75 ? 0.946 20.781 7.25 1 98 75 GLY B O 1
ATOM 1525 N N . SER B 1 76 ? 2.814 19.766 7.422 1 98.25 76 SER B N 1
ATOM 1526 C CA . SER B 1 76 ? 2.35 18.5 6.848 1 98.25 76 SER B CA 1
ATOM 1527 C C . SER B 1 76 ? 3.051 17.312 7.488 1 98.25 76 SER B C 1
ATOM 1529 O O . SER B 1 76 ? 4.062 17.469 8.172 1 98.25 76 SER B O 1
ATOM 1531 N N . PHE B 1 77 ? 2.525 16.188 7.32 1 98.06 77 PHE B N 1
ATOM 1532 C CA . PHE B 1 77 ? 3.133 14.93 7.715 1 98.06 77 PHE B CA 1
ATOM 1533 C C . PHE B 1 77 ? 2.486 13.758 6.98 1 98.06 77 PHE B C 1
ATOM 1535 O O . PHE B 1 77 ? 1.445 13.922 6.34 1 98.06 77 PHE B O 1
ATOM 1542 N N . VAL B 1 78 ? 3.15 12.633 7.039 1 98.31 78 VAL B N 1
ATOM 1543 C CA . VAL B 1 78 ? 2.65 11.43 6.383 1 98.31 78 VAL B CA 1
ATOM 1544 C C . VAL B 1 78 ? 2.326 10.367 7.43 1 98.31 78 VAL B C 1
ATOM 1546 O O . VAL B 1 78 ? 3.088 10.172 8.383 1 98.31 78 VAL B O 1
ATOM 1549 N N . ILE B 1 79 ? 1.177 9.727 7.219 1 98.12 79 ILE B N 1
ATOM 1550 C CA . ILE B 1 79 ? 0.757 8.625 8.078 1 98.12 79 ILE B CA 1
ATOM 1551 C C . ILE B 1 79 ? 0.751 7.324 7.277 1 98.12 79 ILE B 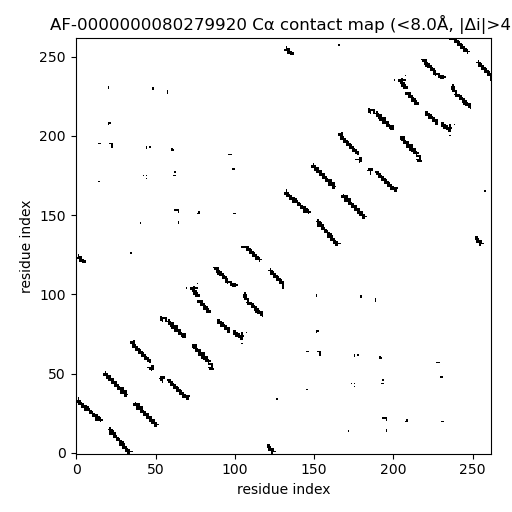C 1
ATOM 1553 O O . ILE B 1 79 ? 0.42 7.32 6.09 1 98.12 79 ILE B O 1
ATOM 1557 N N . LYS B 1 80 ? 1.254 6.297 7.891 1 98 80 LYS B N 1
ATOM 1558 C CA . LYS B 1 80 ? 1.138 4.934 7.387 1 98 80 LYS B CA 1
ATOM 1559 C C . LYS B 1 80 ? -0.041 4.207 8.031 1 98 80 LYS B C 1
ATOM 1561 O O . LYS B 1 80 ? -0.165 4.18 9.258 1 98 80 LYS B O 1
ATOM 1566 N N . HIS B 1 81 ? -0.926 3.613 7.188 1 97.06 81 HIS B N 1
ATOM 1567 C CA . HIS B 1 81 ? -2.162 2.965 7.609 1 97.06 81 HIS B CA 1
ATOM 1568 C C . HIS B 1 81 ? -2.076 1.452 7.441 1 97.06 81 HIS B C 1
ATOM 1570 O O . HIS B 1 81 ? -1.312 0.958 6.605 1 97.06 81 HIS B O 1
ATOM 1576 N N . ASP B 1 82 ? -2.787 0.812 8.18 1 95.81 82 ASP B N 1
ATOM 1577 C CA . ASP B 1 82 ? -3.225 -0.56 7.941 1 95.81 82 ASP B CA 1
ATOM 1578 C C . ASP B 1 82 ? -4.707 -0.727 8.266 1 95.81 82 ASP B C 1
ATOM 1580 O O . ASP B 1 82 ? -5.078 -0.875 9.43 1 95.81 82 ASP B O 1
ATOM 1584 N N . THR B 1 83 ? -5.562 -0.767 7.234 1 94.31 83 THR B N 1
ATOM 1585 C CA . THR B 1 83 ? -6.996 -0.53 7.395 1 94.31 83 THR B CA 1
ATOM 1586 C C . THR B 1 83 ? -7.789 -1.794 7.078 1 94.31 83 THR B C 1
ATOM 1588 O O . THR B 1 83 ? -7.66 -2.361 5.992 1 94.31 83 THR B O 1
ATOM 1591 N N . GLY B 1 84 ? -8.484 -2.143 8.023 1 91.12 84 GLY B N 1
ATOM 1592 C CA . GLY B 1 84 ? -9.477 -3.176 7.789 1 91.12 84 GLY B CA 1
ATOM 1593 C C . GLY B 1 84 ? -10.82 -2.621 7.352 1 91.12 84 GLY B C 1
ATOM 1594 O O . GLY B 1 84 ? -11.211 -1.532 7.777 1 91.12 84 GLY B O 1
ATOM 1595 N N . PHE B 1 85 ? -11.523 -3.422 6.586 1 86.19 85 PHE B N 1
ATOM 1596 C CA . PHE B 1 85 ? -12.859 -3.006 6.168 1 86.19 85 PHE B CA 1
ATOM 1597 C C . PHE B 1 85 ? -13.742 -4.215 5.891 1 86.19 85 PHE B C 1
ATOM 1599 O O . PHE B 1 85 ? -13.25 -5.266 5.465 1 86.19 85 PHE B O 1
ATOM 1606 N N . ASP B 1 86 ? -14.984 -4.016 6.277 1 80.81 86 ASP B N 1
ATOM 1607 C CA . ASP B 1 86 ? -16.016 -5.008 5.984 1 80.81 86 ASP B CA 1
ATOM 1608 C C . ASP B 1 86 ? -17.359 -4.336 5.723 1 80.81 86 ASP B C 1
ATOM 1610 O O . ASP B 1 86 ? -17.422 -3.127 5.496 1 80.81 86 ASP B O 1
ATOM 1614 N N . ALA B 1 87 ? -18.422 -5.246 5.719 1 77.44 87 ALA B N 1
ATOM 1615 C CA . ALA B 1 87 ? -19.766 -4.742 5.398 1 77.44 87 ALA B CA 1
ATOM 1616 C C . ALA B 1 87 ? -20.234 -3.748 6.457 1 77.44 87 ALA B C 1
ATOM 1618 O O . ALA B 1 87 ? -21.156 -2.971 6.215 1 77.44 87 ALA B O 1
ATOM 1619 N N . LYS B 1 88 ? -19.562 -3.816 7.559 1 78.44 88 LYS B N 1
ATOM 1620 C CA . LYS B 1 88 ? -20.016 -2.943 8.633 1 78.44 88 LYS B CA 1
ATOM 1621 C C . LYS B 1 88 ? -19.281 -1.604 8.602 1 78.44 88 LYS B C 1
ATOM 1623 O O . LYS B 1 88 ? -19.797 -0.597 9.086 1 78.44 88 LYS B O 1
ATOM 1628 N N . GLY B 1 89 ? -18.078 -1.659 8.164 1 84.44 89 GLY B N 1
ATOM 1629 C CA . GLY B 1 89 ? -17.375 -0.393 8.133 1 84.44 89 GLY B CA 1
ATOM 1630 C C . GLY B 1 89 ? -15.867 -0.557 8.078 1 84.44 89 GLY B C 1
ATOM 1631 O O . GLY B 1 89 ? -15.359 -1.556 7.559 1 84.44 89 GLY B O 1
ATOM 1632 N N . ILE B 1 90 ? -15.227 0.615 8.453 1 87.06 90 ILE B N 1
ATOM 1633 C CA . ILE B 1 90 ? -13.773 0.687 8.344 1 87.06 90 ILE B CA 1
ATOM 1634 C C . ILE B 1 90 ? -13.164 0.873 9.727 1 87.06 90 ILE B C 1
ATOM 1636 O O . ILE B 1 90 ? -13.703 1.609 10.562 1 87.06 90 ILE B O 1
ATOM 1640 N N . THR B 1 91 ? -12.109 0.162 10.016 1 90.56 91 THR B N 1
ATOM 1641 C CA . THR B 1 91 ? -11.273 0.341 11.195 1 90.56 91 THR B CA 1
ATOM 1642 C C . THR B 1 91 ? -9.797 0.343 10.805 1 90.56 91 THR B C 1
ATOM 1644 O O . THR B 1 91 ? -9.344 -0.524 10.055 1 90.56 91 THR B O 1
ATOM 1647 N N . SER B 1 92 ? -9.109 1.369 11.328 1 92.44 92 SER B N 1
ATOM 1648 C CA . SER B 1 92 ? -7.703 1.483 10.969 1 92.44 92 SER B CA 1
ATOM 1649 C C . SER B 1 92 ? -6.852 1.859 12.18 1 92.44 92 SER B C 1
ATOM 1651 O O . SER B 1 92 ? -7.336 2.514 13.102 1 92.44 92 SER B O 1
ATOM 1653 N N . THR B 1 93 ? -5.66 1.323 12.18 1 96.44 93 THR B N 1
ATOM 1654 C CA . THR B 1 93 ? -4.566 1.878 12.977 1 96.44 93 THR B CA 1
ATOM 1655 C C . THR B 1 93 ? -3.537 2.559 12.078 1 96.44 93 THR B C 1
ATOM 1657 O O . THR B 1 93 ? -3.342 2.152 10.93 1 96.44 93 THR B O 1
ATOM 1660 N N . PHE B 1 94 ? -3.012 3.648 12.648 1 97.88 94 PHE B N 1
ATOM 1661 C CA . PHE B 1 94 ? -2.002 4.328 11.844 1 97.88 94 PHE B CA 1
ATOM 1662 C C . PHE B 1 94 ? -0.916 4.922 12.734 1 97.88 94 PHE B C 1
ATOM 1664 O O . PHE B 1 94 ? -1.102 5.059 13.945 1 97.88 94 PHE B O 1
ATOM 1671 N N . SER B 1 95 ? 0.218 5.176 12.156 1 98.38 95 SER B N 1
ATOM 1672 C CA . SER B 1 95 ? 1.321 5.883 12.797 1 98.38 95 SER B CA 1
ATOM 1673 C C . SER B 1 95 ? 1.933 6.922 11.867 1 98.38 95 SER B C 1
ATOM 1675 O O . SER B 1 95 ? 1.915 6.754 10.648 1 98.38 95 SER B O 1
ATOM 1677 N N . VAL B 1 96 ? 2.418 7.953 12.492 1 98.44 96 VAL B N 1
ATOM 1678 C CA . VAL B 1 96 ? 3.143 8.969 11.734 1 98.44 96 VAL B CA 1
ATOM 1679 C C . VAL B 1 96 ? 4.473 8.391 11.242 1 98.44 96 VAL B C 1
ATOM 1681 O O . VAL B 1 96 ? 5.191 7.746 12.008 1 98.44 96 VAL B O 1
ATOM 1684 N N . VAL B 1 97 ? 4.777 8.586 9.945 1 97.81 97 VAL B N 1
ATOM 1685 C CA . VAL B 1 97 ? 6.078 8.195 9.414 1 97.81 97 VAL B CA 1
ATOM 1686 C C . VAL B 1 97 ? 7.168 9.086 10 1 97.81 97 VAL B C 1
ATOM 1688 O O . VAL B 1 97 ? 7.105 10.312 9.875 1 97.81 97 VAL B O 1
ATOM 1691 N N . GLU B 1 98 ? 8.125 8.477 10.562 1 94.31 98 GLU B N 1
ATOM 1692 C CA . GLU B 1 98 ? 9.195 9.234 11.211 1 94.31 98 GLU B CA 1
ATOM 1693 C C . GLU B 1 98 ? 9.875 10.172 10.219 1 94.31 98 GLU B C 1
ATOM 1695 O O . GLU B 1 98 ? 10.188 9.781 9.094 1 94.31 98 GLU B O 1
ATOM 1700 N N . GLY B 1 99 ? 10.078 11.398 10.633 1 93 99 GLY B N 1
ATOM 1701 C CA . GLY B 1 99 ? 10.805 12.367 9.828 1 93 99 GLY B CA 1
ATOM 1702 C C . GLY B 1 99 ? 9.961 13 8.742 1 93 99 GLY B C 1
ATOM 1703 O O . GLY B 1 99 ? 10.445 13.828 7.969 1 93 99 GLY B O 1
ATOM 1704 N N . SER B 1 100 ? 8.68 12.742 8.75 1 96.75 100 SER B N 1
ATOM 1705 C CA . SER B 1 100 ? 7.824 13.195 7.656 1 96.75 100 SER B CA 1
ATOM 1706 C C . SER B 1 100 ? 7.277 14.594 7.922 1 96.75 100 SER B C 1
ATOM 1708 O O . SER B 1 100 ? 6.746 15.242 7.016 1 96.75 100 SER B O 1
ATOM 1710 N N . GLY B 1 101 ? 7.344 15.078 9.133 1 97.12 101 GLY B N 1
ATOM 1711 C CA . GLY B 1 101 ? 6.773 16.375 9.484 1 97.12 101 GLY B CA 1
ATOM 1712 C C . GLY B 1 101 ? 7.504 17.531 8.852 1 97.12 101 GLY B C 1
ATOM 1713 O O . GLY B 1 101 ? 8.734 17.516 8.734 1 97.12 101 GLY B O 1
ATOM 1714 N N . THR B 1 102 ? 6.707 18.578 8.469 1 97.44 102 THR B N 1
ATOM 1715 C CA . THR B 1 102 ? 7.277 19.797 7.91 1 97.44 102 THR B CA 1
ATOM 1716 C C . THR B 1 102 ? 6.746 21.016 8.648 1 97.44 102 THR B C 1
ATOM 1718 O O . THR B 1 102 ? 5.785 20.922 9.422 1 97.44 102 THR B O 1
ATOM 1721 N N . GLY B 1 103 ? 7.43 22.172 8.328 1 97.56 103 GLY B N 1
ATOM 1722 C CA . GLY B 1 103 ? 6.984 23.391 8.977 1 97.56 103 GLY B CA 1
ATOM 1723 C C . GLY B 1 103 ? 7.051 23.312 10.492 1 97.56 103 GLY B C 1
ATOM 1724 O O . GLY B 1 103 ? 8.055 22.859 11.055 1 97.56 103 GLY B O 1
ATOM 1725 N N . GLU B 1 104 ? 5.945 23.766 11.18 1 98.75 104 GLU B N 1
ATOM 1726 C CA . GLU B 1 104 ? 5.879 23.75 12.641 1 98.75 104 GLU B CA 1
ATOM 1727 C C . GLU B 1 104 ? 5.629 22.328 13.164 1 98.75 104 GLU B C 1
ATOM 1729 O O . GLU B 1 104 ? 5.641 22.094 14.375 1 98.75 104 GLU B O 1
ATOM 1734 N N . LEU B 1 105 ? 5.449 21.391 12.305 1 98.38 105 LEU B N 1
ATOM 1735 C CA . LEU B 1 105 ? 5.203 20 12.68 1 98.38 105 LEU B CA 1
ATOM 1736 C C . LEU B 1 105 ? 6.457 19.156 12.492 1 98.38 105 LEU B C 1
ATOM 1738 O O . LEU B 1 105 ? 6.418 17.938 12.641 1 98.38 105 LEU B O 1
ATOM 1742 N N . ALA B 1 106 ? 7.566 19.812 12.148 1 97.69 106 ALA B N 1
ATOM 1743 C CA . ALA B 1 106 ? 8.828 19.078 12.07 1 97.69 106 ALA B CA 1
ATOM 1744 C C . ALA B 1 106 ? 9.109 18.328 13.367 1 97.69 106 ALA B C 1
ATOM 1746 O O . ALA B 1 106 ? 9.016 18.906 14.453 1 97.69 106 ALA B O 1
ATOM 1747 N N . GLY B 1 107 ? 9.344 16.984 13.258 1 97.38 107 GLY B N 1
ATOM 1748 C CA . GLY B 1 107 ? 9.656 16.172 14.422 1 97.38 107 GLY B CA 1
ATOM 1749 C C . GLY B 1 107 ? 8.438 15.508 15.023 1 97.38 107 GLY B C 1
ATOM 1750 O O . GLY B 1 107 ? 8.547 14.75 15.992 1 97.38 107 GLY B O 1
ATOM 1751 N N . ILE B 1 108 ? 7.305 15.711 14.43 1 98.44 108 ILE B N 1
ATOM 1752 C CA . ILE B 1 108 ? 6.07 15.164 14.977 1 98.44 108 ILE B CA 1
ATOM 1753 C C . ILE B 1 108 ? 6.133 13.633 14.961 1 98.44 108 ILE B C 1
ATOM 1755 O O . ILE B 1 108 ? 6.645 13.039 14.016 1 98.44 108 ILE B O 1
ATOM 1759 N N . THR B 1 109 ? 5.676 12.984 16.016 1 98.44 109 THR B N 1
ATOM 1760 C CA . THR B 1 109 ? 5.422 11.555 16.125 1 98.44 109 THR B CA 1
ATOM 1761 C C . THR B 1 109 ? 4.012 11.297 16.656 1 98.44 109 THR B C 1
ATOM 1763 O O . THR B 1 109 ? 3.381 12.195 17.219 1 98.44 109 THR B O 1
ATOM 1766 N N . GLY B 1 110 ? 3.604 10.086 16.391 1 98.44 110 GLY B N 1
ATOM 1767 C CA . GLY B 1 110 ? 2.283 9.797 16.922 1 98.44 110 GLY B CA 1
ATOM 1768 C C . GLY B 1 110 ? 1.624 8.602 16.266 1 98.44 110 GLY B C 1
ATOM 1769 O O . GLY B 1 110 ? 2.168 8.031 15.312 1 98.44 110 GLY B O 1
ATOM 1770 N N . SER B 1 111 ? 0.538 8.203 16.844 1 98.62 111 SER B N 1
ATOM 1771 C CA . SER B 1 111 ? -0.29 7.102 16.375 1 98.62 111 SER B CA 1
ATOM 1772 C C . SER B 1 111 ? -1.762 7.332 16.688 1 98.62 111 SER B C 1
ATOM 1774 O O . SER B 1 111 ? -2.094 8.195 17.5 1 98.62 111 SER B O 1
ATOM 1776 N N . GLY B 1 112 ? -2.613 6.59 15.961 1 98.12 112 GLY B N 1
ATOM 1777 C CA . GLY B 1 112 ? -4.043 6.73 16.188 1 98.12 112 GLY B CA 1
ATOM 1778 C C . GLY B 1 112 ? -4.863 5.652 15.516 1 98.12 112 GLY B C 1
ATOM 1779 O O . GLY B 1 112 ? -4.32 4.648 15.047 1 98.12 112 GLY B O 1
ATOM 1780 N N . THR B 1 113 ? -6.164 5.867 15.656 1 97.56 113 THR B N 1
ATOM 1781 C CA . THR B 1 113 ? -7.133 4.945 15.07 1 97.56 113 THR B CA 1
ATOM 1782 C C . THR B 1 113 ? -8.195 5.707 14.281 1 97.56 113 THR B C 1
ATOM 1784 O O . THR B 1 113 ? -8.422 6.895 14.523 1 97.56 113 THR B O 1
ATOM 1787 N N . THR B 1 114 ? -8.695 5.055 13.289 1 95.5 114 THR B N 1
ATOM 1788 C CA . THR B 1 114 ? -9.875 5.547 12.594 1 95.5 114 THR B CA 1
ATOM 1789 C C . THR B 1 114 ? -11.016 4.535 12.688 1 95.5 114 THR B C 1
ATOM 1791 O O . THR B 1 114 ? -10.781 3.328 12.695 1 95.5 114 THR B O 1
ATOM 1794 N N . THR B 1 115 ? -12.172 5.043 12.797 1 93.56 115 THR B N 1
ATOM 1795 C CA . THR B 1 115 ? -13.375 4.211 12.797 1 93.56 115 THR B CA 1
ATOM 1796 C C . THR B 1 115 ? -14.484 4.863 11.977 1 93.56 115 THR B C 1
ATOM 1798 O O . THR B 1 115 ? -14.68 6.074 12.055 1 93.56 115 THR B O 1
ATOM 1801 N N . GLY B 1 116 ? -15.055 4.07 11.141 1 90.81 116 GLY B N 1
ATOM 1802 C CA . GLY B 1 116 ? -16.172 4.543 10.336 1 90.81 116 GLY B CA 1
ATOM 1803 C C . GLY B 1 116 ? -17.234 3.484 10.109 1 90.81 116 GLY B C 1
ATOM 1804 O O . GLY B 1 116 ? -16.922 2.291 10.055 1 90.81 116 GLY B O 1
ATOM 1805 N N . VAL B 1 117 ? -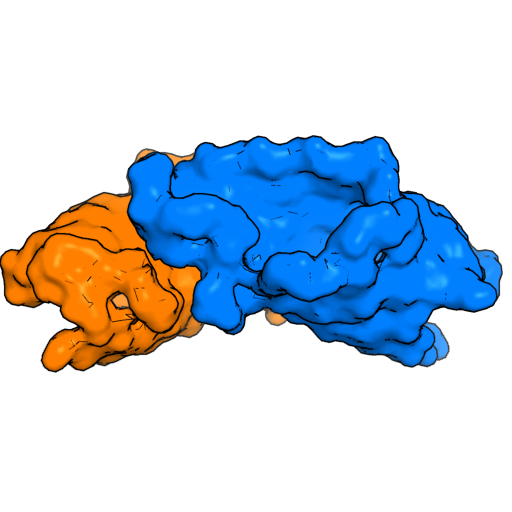18.453 4 10.055 1 83.38 117 VAL B N 1
ATOM 1806 C CA . VAL B 1 117 ? -19.609 3.148 9.742 1 83.38 117 VAL B CA 1
ATOM 1807 C C . VAL B 1 117 ? -20.062 3.404 8.312 1 83.38 117 VAL B C 1
ATOM 1809 O O . VAL B 1 117 ? -20.188 4.559 7.887 1 83.38 117 VAL B O 1
ATOM 1812 N N . LEU B 1 118 ? -20.281 2.291 7.59 1 74.62 118 LEU B N 1
ATOM 1813 C CA . LEU B 1 118 ? -20.75 2.422 6.215 1 74.62 118 LEU B CA 1
ATOM 1814 C C . LEU B 1 118 ? -22.047 3.225 6.16 1 74.62 118 LEU B C 1
ATOM 1816 O O . LEU B 1 118 ? -22.953 2.994 6.953 1 74.62 118 LEU B O 1
ATOM 1820 N N . GLY B 1 119 ? -22 4.289 5.25 1 75.69 119 GLY B N 1
ATOM 1821 C CA . GLY B 1 119 ? -23.203 5.102 5.074 1 75.69 119 GLY B CA 1
ATOM 1822 C C . GLY B 1 119 ? -23.141 6.43 5.809 1 75.69 119 GLY B C 1
ATOM 1823 O O . GLY B 1 119 ? -23.938 7.324 5.555 1 75.69 119 GLY B O 1
ATOM 1824 N N . GLU B 1 120 ? -22.25 6.543 6.773 1 80.94 120 GLU B N 1
ATOM 1825 C CA . GLU B 1 120 ? -22.078 7.816 7.465 1 80.94 120 GLU B CA 1
ATOM 1826 C C . GLU B 1 120 ? -21.172 8.758 6.676 1 80.94 120 GLU B C 1
ATOM 1828 O O . GLU B 1 120 ? -20.203 8.312 6.055 1 80.94 120 GLU B O 1
ATOM 1833 N N . PRO B 1 121 ? -21.469 9.992 6.75 1 80.75 121 PRO B N 1
ATOM 1834 C CA . PRO B 1 121 ? -20.703 10.969 5.953 1 80.75 121 PRO B CA 1
ATOM 1835 C C . PRO B 1 121 ? -19.297 11.203 6.496 1 80.75 121 PRO B C 1
ATOM 1837 O O . PRO B 1 121 ? -18.422 11.664 5.758 1 80.75 121 PRO B O 1
ATOM 1840 N N . THR B 1 122 ? -19.25 11.078 7.875 1 89.81 122 THR B N 1
ATOM 1841 C CA . THR B 1 122 ? -17.953 11.359 8.492 1 89.81 122 THR B CA 1
ATOM 1842 C C . THR B 1 122 ? -17.453 10.148 9.258 1 89.81 122 THR B C 1
ATOM 1844 O O . THR B 1 122 ? -18.234 9.289 9.664 1 89.81 122 THR B O 1
ATOM 1847 N N . MET B 1 123 ? -16.172 10.086 9.383 1 93.69 123 MET B N 1
ATOM 1848 C CA . MET B 1 123 ? -15.469 9.086 10.188 1 93.69 123 MET B CA 1
ATOM 1849 C C . MET B 1 123 ? -14.781 9.742 11.383 1 93.69 123 MET B C 1
ATOM 1851 O O . MET B 1 123 ? -14.461 10.93 11.352 1 93.69 123 MET B O 1
ATOM 1855 N N . SER B 1 124 ? -14.586 8.953 12.391 1 96.25 124 SER B N 1
ATOM 1856 C CA . SER B 1 124 ? -13.914 9.453 13.586 1 96.25 124 SER B CA 1
ATOM 1857 C C . SER B 1 124 ? -12.461 8.992 13.633 1 96.25 124 SER B C 1
ATOM 1859 O O . SER B 1 124 ? -12.109 7.957 13.07 1 96.25 124 SER B O 1
ATOM 1861 N N . TYR B 1 125 ? -11.633 9.789 14.305 1 97.56 125 TYR B N 1
ATOM 1862 C CA . TYR B 1 125 ? -10.25 9.375 14.508 1 97.56 125 TYR B CA 1
ATOM 1863 C C . TYR B 1 125 ? -9.766 9.781 15.891 1 97.56 125 TYR B C 1
ATOM 1865 O O . TYR B 1 125 ? -10.312 10.695 16.516 1 97.56 125 TYR B O 1
ATOM 1873 N N . THR B 1 126 ? -8.836 9.055 16.391 1 98.31 126 THR B N 1
ATOM 1874 C CA . THR B 1 126 ? -8.008 9.445 17.531 1 98.31 126 THR B CA 1
ATOM 1875 C C . THR B 1 126 ? -6.582 9.75 17.078 1 98.31 126 THR B C 1
ATOM 1877 O O . THR B 1 126 ? -6.137 9.258 16.031 1 98.31 126 THR B O 1
ATOM 1880 N N . PHE B 1 127 ? -5.906 10.539 17.828 1 98.56 127 PHE B N 1
ATOM 1881 C CA . PHE B 1 127 ? -4.516 10.844 17.516 1 98.56 127 PHE B CA 1
ATOM 1882 C C . PHE B 1 127 ? -3.752 11.258 18.766 1 98.56 127 PHE B C 1
ATOM 1884 O O . PHE B 1 127 ? -4.031 12.305 19.359 1 98.56 127 PHE B O 1
ATOM 1891 N N . ASP B 1 128 ? -2.916 10.461 19.188 1 98.62 128 ASP B N 1
ATOM 1892 C CA . ASP B 1 128 ? -1.948 10.758 20.234 1 98.62 128 ASP B CA 1
ATOM 1893 C C . ASP B 1 128 ? -0.59 11.125 19.641 1 98.62 128 ASP B C 1
ATOM 1895 O O . ASP B 1 128 ? 0.078 10.289 19.031 1 98.62 128 ASP B O 1
ATOM 1899 N N . TYR B 1 129 ? -0.251 12.328 19.828 1 98.5 129 TYR B N 1
ATOM 1900 C CA . TYR B 1 129 ? 0.965 12.773 19.156 1 98.5 129 TYR B CA 1
ATOM 1901 C C . TYR B 1 129 ? 1.907 13.469 20.141 1 98.5 129 TYR B C 1
ATOM 1903 O O . TYR B 1 129 ? 1.508 13.82 21.25 1 98.5 129 TYR B O 1
ATOM 1911 N N . SER B 1 130 ? 3.15 13.562 19.734 1 98.25 130 SER B N 1
ATOM 1912 C CA . SER B 1 130 ? 4.184 14.344 20.406 1 98.25 130 SER B CA 1
ATOM 1913 C C . SER B 1 130 ? 4.973 15.188 19.422 1 98.25 130 SER B C 1
ATOM 1915 O O . SER B 1 130 ? 5.121 14.812 18.25 1 98.25 130 SER B O 1
ATOM 1917 N N . LEU B 1 131 ? 5.355 16.312 19.969 1 95.31 131 LEU B N 1
ATOM 1918 C CA . LEU B 1 131 ? 6.195 17.219 19.203 1 95.31 131 LEU B CA 1
ATOM 1919 C C . LEU B 1 131 ? 7.379 17.703 20.031 1 95.31 131 LEU B C 1
ATOM 1921 O O . LEU B 1 131 ? 7.266 17.859 21.25 1 95.31 131 LEU B O 1
#

Sequence (262 aa):
MNTFAMKNWEENIVSGTDGGPRVAYAHATLAYSGLIEGESIVDYLLYYVGEGYEGGGTTAPGFERVEGSVDGRKGSFVIKHDTGFDAKGITSTFSVVEGSGTGELAGITGSGTTTGVLGEPTMSYTFDYSLMNTFAMKNWEENIVSGTDGGPRVAYAHATLAYSGLIEGESIVDYLLYYVGEGYEGGGTTAPGFERVEGSVDGRKGSFVIKHDTGFDAKGITSTFSVVEGSGTGELAGITGSGTTTGVLGEPTMSYTFDYSL

pLDDT: mean 94.49, std 5.88, range [74.38, 98.81]

Foldseek 3Di:
DKKKFWPDKDKDWDDDDAFAKTKMKMWTKMAIDDQDGFMKIKIWIAIDGGHDRARPFAWIWMKMKTAADGNRFGWIFMKIWTWHADPFWIKIKIWTDAQGTDHRCGRKTWIKMWTDGPPDRMIHMDIDMDD/DKKKFWPDKDKDWDDDDAFAKTKMKMWTKMAIDDQDGFMKIKIWIAIDGGHDRARPFAWIWMKMKTAADGNRFGWIFMKIWTWHADQFWIKIKIWTDAQGTDHRCGRKTWIKMWTDGPPDRMIHMDIDMDD

Organism: Amycolatopsis orientalis (NCBI:txid31958)